Protein AF-A0A3M1XMD7-F1 (afdb_monomer)

Mean predicted aligned error: 10.9 Å

Nearest PDB structures (foldseek):
  2o0p-assembly1_A  TM=8.532E-01  e=1.538E-06  Caulobacter vibrioides

Secondary structure (DSSP, 8-state):
-EEEEEEHHHHHHS-TTSPB--HHHHHTSSEE-BSSHHHHHHHHHHHTTT--S-EEEEEE-TTT--SEEEEE---SSS--GGGS--SS-TT-PPPEEEEES-B-GGGEEEEEEEEE-TT--EEEEEEPP-TT-TT-PPPHHHHHHHHHHHHHHHHHHHHHHHHHHHHHHHHHHHHHHTT-

Structure (mmCIF, N/CA/C/O backbone):
data_AF-A0A3M1XMD7-F1
#
_entry.id   AF-A0A3M1XMD7-F1
#
loop_
_atom_site.group_PDB
_atom_site.id
_atom_site.type_symbol
_atom_site.label_atom_id
_atom_site.label_alt_id
_atom_site.label_comp_id
_atom_site.label_asym_id
_atom_site.label_entity_id
_atom_site.label_seq_id
_atom_site.pdbx_PDB_ins_code
_atom_site.Cartn_x
_atom_site.Cartn_y
_atom_site.Cartn_z
_atom_site.occupancy
_atom_site.B_iso_or_equiv
_atom_site.auth_seq_id
_atom_site.auth_comp_id
_atom_site.auth_asym_id
_atom_site.auth_atom_id
_atom_site.pdbx_PDB_model_num
ATOM 1 N N . MET A 1 1 ? 1.480 7.353 7.129 1.00 91.75 1 MET A N 1
ATOM 2 C CA . MET A 1 1 ? 1.216 5.999 6.590 1.00 91.75 1 MET A CA 1
ATOM 3 C C . MET A 1 1 ? 1.312 6.078 5.085 1.00 91.75 1 MET A C 1
ATOM 5 O O . MET A 1 1 ? 0.611 6.885 4.480 1.00 91.75 1 MET A O 1
ATOM 9 N N . ILE A 1 2 ? 2.168 5.244 4.508 1.00 97.69 2 ILE A N 1
ATOM 10 C CA . ILE A 1 2 ? 2.458 5.192 3.072 1.00 97.69 2 ILE A CA 1
ATOM 11 C C . ILE A 1 2 ? 2.123 3.808 2.530 1.00 97.69 2 ILE A C 1
ATOM 13 O O . ILE A 1 2 ? 2.050 2.838 3.284 1.00 97.69 2 ILE A O 1
ATOM 17 N N . LEU A 1 3 ? 1.879 3.717 1.228 1.00 98.31 3 LEU A N 1
ATOM 18 C CA . LEU A 1 3 ? 1.398 2.498 0.589 1.00 98.31 3 LEU A CA 1
ATOM 19 C C . LEU A 1 3 ? 2.367 2.041 -0.493 1.00 98.31 3 LEU A C 1
ATOM 21 O O . LEU A 1 3 ? 2.674 2.809 -1.399 1.00 98.31 3 LEU A O 1
ATOM 25 N N . HIS A 1 4 ? 2.799 0.785 -0.436 1.00 98.06 4 HIS A N 1
ATOM 26 C CA . HIS A 1 4 ? 3.604 0.167 -1.487 1.00 98.06 4 HIS A CA 1
ATOM 27 C C . HIS A 1 4 ? 2.789 -0.903 -2.220 1.00 98.06 4 HIS A C 1
ATOM 29 O O . HIS A 1 4 ? 2.275 -1.823 -1.585 1.00 98.06 4 HIS A O 1
ATOM 35 N N . LEU A 1 5 ? 2.679 -0.798 -3.546 1.00 98.00 5 LEU A N 1
ATOM 36 C CA . LEU A 1 5 ? 2.069 -1.825 -4.393 1.00 98.00 5 LEU A CA 1
ATOM 37 C C . LEU A 1 5 ? 3.144 -2.805 -4.867 1.00 98.00 5 LEU A C 1
ATOM 39 O O . LEU A 1 5 ? 4.116 -2.405 -5.506 1.00 98.00 5 LEU A O 1
ATOM 43 N N . ALA A 1 6 ? 2.933 -4.086 -4.592 1.00 97.31 6 ALA A N 1
ATOM 44 C CA . ALA A 1 6 ? 3.859 -5.162 -4.911 1.00 97.31 6 ALA A CA 1
ATOM 45 C C . ALA A 1 6 ? 3.153 -6.269 -5.701 1.00 97.31 6 ALA A C 1
ATOM 47 O O . ALA A 1 6 ? 1.986 -6.560 -5.422 1.00 97.31 6 ALA A O 1
ATOM 48 N N . PRO A 1 7 ? 3.832 -6.949 -6.641 1.00 96.69 7 PRO A N 1
ATOM 49 C CA . PRO A 1 7 ? 3.370 -8.246 -7.115 1.00 96.69 7 PRO A CA 1
ATOM 50 C C . PRO A 1 7 ? 3.218 -9.201 -5.927 1.00 96.69 7 PRO A C 1
ATOM 52 O O . PRO A 1 7 ? 4.122 -9.330 -5.101 1.00 96.69 7 PRO A O 1
ATOM 55 N N . ARG A 1 8 ? 2.077 -9.888 -5.836 1.00 95.38 8 ARG A N 1
ATOM 56 C CA . ARG A 1 8 ? 1.778 -10.795 -4.719 1.00 95.38 8 ARG A CA 1
ATOM 57 C C . ARG A 1 8 ? 2.825 -11.901 -4.585 1.00 95.38 8 ARG A C 1
ATOM 59 O O . ARG A 1 8 ? 3.239 -12.217 -3.477 1.00 95.38 8 ARG A O 1
ATOM 66 N N . ALA A 1 9 ? 3.288 -12.429 -5.716 1.00 94.31 9 ALA A N 1
ATOM 67 C CA . ALA A 1 9 ? 4.325 -13.453 -5.750 1.00 94.31 9 ALA A CA 1
ATOM 68 C C . ALA A 1 9 ? 5.641 -12.979 -5.106 1.00 94.31 9 ALA A C 1
ATOM 70 O O . ALA A 1 9 ? 6.260 -13.741 -4.373 1.00 94.31 9 ALA A O 1
ATOM 71 N N . ASP A 1 10 ? 6.039 -11.720 -5.319 1.00 94.69 10 ASP A N 1
ATOM 72 C CA . ASP A 1 10 ? 7.272 -11.163 -4.744 1.00 94.69 10 ASP A CA 1
ATOM 73 C C . ASP A 1 10 ? 7.137 -10.986 -3.221 1.00 94.69 10 ASP A C 1
ATOM 75 O O . ASP A 1 10 ? 8.069 -11.259 -2.457 1.00 94.69 10 ASP A O 1
ATOM 79 N N . TRP A 1 11 ? 5.948 -10.574 -2.764 1.00 94.88 11 TRP A N 1
ATOM 80 C CA . TRP A 1 11 ? 5.612 -10.509 -1.342 1.00 94.88 11 TRP A CA 1
ATOM 81 C C . TRP A 1 11 ? 5.676 -11.888 -0.669 1.00 94.88 11 TRP A C 1
ATOM 83 O O . TRP A 1 11 ? 6.333 -12.037 0.362 1.00 94.88 11 TRP A O 1
ATOM 93 N N . GLU A 1 12 ? 5.028 -12.894 -1.260 1.00 93.06 12 GLU A N 1
ATOM 94 C CA . GLU A 1 12 ? 4.944 -14.256 -0.714 1.00 93.06 12 GLU A CA 1
ATOM 95 C C . GLU A 1 12 ? 6.273 -15.017 -0.797 1.00 93.06 12 GLU A C 1
ATOM 97 O O . GLU A 1 12 ? 6.559 -15.853 0.058 1.00 93.06 12 GLU A O 1
ATOM 102 N N . ALA A 1 13 ? 7.118 -14.706 -1.784 1.00 93.06 13 ALA A N 1
ATOM 103 C CA . ALA A 1 13 ? 8.450 -15.289 -1.907 1.00 93.06 13 ALA A CA 1
ATOM 104 C C . ALA A 1 13 ? 9.414 -14.825 -0.803 1.00 93.06 13 ALA A C 1
ATOM 106 O O . ALA A 1 13 ? 10.422 -15.487 -0.551 1.00 93.06 13 ALA A O 1
ATOM 107 N N . THR A 1 14 ? 9.128 -13.699 -0.140 1.00 90.00 14 THR A N 1
ATOM 108 C CA . THR A 1 14 ? 9.938 -13.223 0.983 1.00 90.00 14 THR A CA 1
ATOM 109 C C . THR A 1 14 ? 9.501 -13.940 2.267 1.00 90.00 14 THR A C 1
ATOM 111 O O . THR A 1 14 ? 8.351 -13.763 2.684 1.00 90.00 14 THR A O 1
ATOM 114 N N . PRO A 1 15 ? 10.395 -14.667 2.968 1.00 91.62 15 PRO A N 1
ATOM 115 C CA . PRO A 1 15 ? 10.061 -15.296 4.244 1.00 91.62 15 PRO A CA 1
ATOM 116 C C . PRO A 1 15 ? 9.540 -14.274 5.269 1.00 91.62 15 PRO A C 1
ATOM 118 O O . PRO A 1 15 ? 10.074 -13.156 5.317 1.00 91.62 15 PRO A O 1
ATOM 121 N N . PRO A 1 16 ? 8.522 -14.612 6.081 1.00 87.75 16 PRO A N 1
ATOM 122 C CA . PRO A 1 16 ? 7.893 -13.675 7.017 1.00 87.75 16 PRO A CA 1
ATOM 123 C C . PRO A 1 16 ? 8.850 -13.076 8.062 1.00 87.75 16 P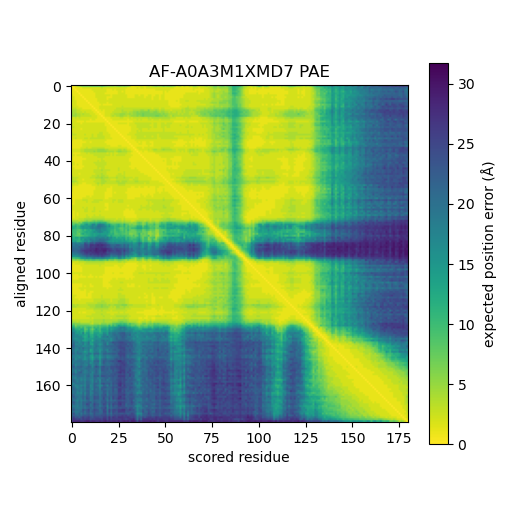RO A C 1
ATOM 125 O O . PRO A 1 16 ? 8.576 -12.015 8.607 1.00 87.75 16 PRO A O 1
ATOM 128 N N . GLU A 1 17 ? 9.998 -13.702 8.291 1.00 90.75 17 GLU A N 1
ATOM 129 C CA . GLU A 1 17 ? 11.049 -13.314 9.236 1.00 90.75 17 GLU A CA 1
ATOM 130 C C . GLU A 1 17 ? 12.058 -12.339 8.616 1.00 90.75 17 GLU A C 1
ATOM 132 O O . GLU A 1 17 ? 12.897 -11.772 9.315 1.00 90.75 17 GLU A O 1
ATOM 137 N N . GLN A 1 18 ? 12.006 -12.153 7.295 1.00 95.81 18 GLN A N 1
ATOM 138 C CA . GLN A 1 18 ? 12.906 -11.271 6.566 1.00 95.81 18 GLN A CA 1
ATOM 139 C C . GLN A 1 18 ? 12.205 -9.964 6.181 1.00 95.81 18 GLN A C 1
ATOM 141 O O . GLN A 1 18 ? 11.030 -9.983 5.793 1.00 95.81 18 GLN A O 1
ATOM 146 N N . PRO A 1 19 ? 12.916 -8.822 6.231 1.00 97.12 19 PRO A N 1
ATOM 147 C CA . PRO A 1 19 ? 12.429 -7.572 5.664 1.00 97.12 19 PRO A CA 1
ATOM 148 C C . PRO A 1 19 ? 12.074 -7.730 4.182 1.00 97.12 19 PRO A C 1
ATOM 150 O O . PRO A 1 19 ? 12.817 -8.354 3.423 1.00 97.12 19 PRO A O 1
ATOM 153 N N . TYR A 1 20 ? 10.966 -7.127 3.763 1.00 98.00 20 TYR A N 1
ATOM 154 C CA . TYR A 1 20 ? 10.545 -7.139 2.367 1.00 98.00 20 TYR A CA 1
ATOM 155 C C . TYR A 1 20 ? 11.457 -6.256 1.506 1.00 98.00 20 TYR A C 1
ATOM 157 O O . TYR A 1 20 ? 11.846 -5.153 1.903 1.00 98.00 20 TYR A O 1
ATOM 165 N N . ARG A 1 21 ? 11.796 -6.746 0.309 1.00 97.00 21 ARG A N 1
ATOM 166 C CA . ARG A 1 21 ? 12.630 -6.050 -0.678 1.00 97.00 21 ARG A CA 1
ATOM 167 C C . ARG A 1 21 ? 11.924 -6.050 -2.029 1.00 97.00 21 ARG A C 1
ATOM 169 O O . ARG A 1 21 ? 11.739 -7.108 -2.618 1.00 97.00 21 ARG A O 1
ATOM 176 N N . ALA A 1 22 ? 11.582 -4.866 -2.530 1.00 96.25 22 ALA A N 1
ATOM 177 C CA . ALA A 1 22 ? 11.084 -4.717 -3.895 1.00 96.25 22 ALA A CA 1
ATOM 178 C C . ALA A 1 22 ? 12.242 -4.725 -4.906 1.00 96.25 22 ALA A C 1
ATOM 180 O O . ALA A 1 22 ? 13.361 -4.324 -4.580 1.00 96.25 22 ALA A O 1
ATOM 181 N N . ALA A 1 23 ? 11.959 -5.109 -6.154 1.00 94.06 23 ALA A N 1
ATOM 182 C CA . ALA A 1 23 ? 12.945 -5.094 -7.238 1.00 94.06 23 ALA A CA 1
ATOM 183 C C . ALA A 1 23 ? 13.553 -3.697 -7.480 1.00 94.06 23 ALA A C 1
ATOM 185 O O . ALA A 1 23 ? 14.759 -3.596 -7.709 1.00 94.06 23 ALA A O 1
ATOM 186 N N . SER A 1 24 ? 12.751 -2.633 -7.335 1.00 94.62 24 SER A N 1
ATOM 187 C CA . SER A 1 24 ? 13.195 -1.239 -7.501 1.00 94.62 24 SER A CA 1
ATOM 188 C C . SER A 1 24 ? 14.330 -0.861 -6.545 1.00 94.62 24 SER A C 1
ATOM 190 O O . SER A 1 24 ? 15.196 -0.063 -6.887 1.00 94.62 24 SER A O 1
ATOM 192 N N . LEU A 1 25 ? 14.420 -1.494 -5.368 1.00 96.19 25 LEU A N 1
ATOM 193 C CA . LEU A 1 25 ? 15.521 -1.238 -4.440 1.00 96.19 25 LEU A CA 1
ATOM 194 C C . LEU A 1 25 ? 16.880 -1.633 -5.040 1.00 96.19 25 LEU A C 1
ATOM 196 O O . LEU A 1 25 ? 17.884 -0.990 -4.751 1.00 96.19 25 LEU A O 1
ATOM 200 N N . ALA A 1 26 ? 16.918 -2.678 -5.869 1.00 94.94 26 ALA A N 1
ATOM 201 C CA . ALA A 1 26 ? 18.136 -3.126 -6.537 1.00 94.94 26 ALA A CA 1
ATOM 202 C C . ALA A 1 26 ? 18.426 -2.346 -7.829 1.00 94.94 26 ALA A C 1
ATOM 204 O O . ALA A 1 26 ? 19.592 -2.150 -8.161 1.00 94.94 26 ALA A O 1
ATOM 205 N N . THR A 1 27 ? 17.391 -1.922 -8.562 1.00 94.44 27 THR A N 1
ATOM 206 C CA . THR A 1 27 ? 17.543 -1.252 -9.867 1.00 94.44 27 THR A CA 1
ATOM 207 C C . THR A 1 27 ? 17.637 0.269 -9.772 1.00 94.44 27 THR A C 1
ATOM 209 O O . THR A 1 27 ? 18.307 0.883 -10.596 1.00 94.44 27 THR A O 1
ATOM 212 N N . GLU A 1 28 ? 16.995 0.874 -8.776 1.00 94.62 28 GLU A N 1
ATOM 213 C CA . GLU A 1 28 ? 16.826 2.330 -8.633 1.00 94.62 28 GLU A CA 1
ATOM 214 C C . GLU A 1 28 ? 17.354 2.853 -7.288 1.00 94.62 28 GLU A C 1
ATOM 216 O O . GLU A 1 28 ? 17.629 4.042 -7.143 1.00 94.62 28 GLU A O 1
ATOM 221 N N . GLY A 1 29 ? 17.549 1.967 -6.305 1.00 96.44 29 GLY A N 1
ATOM 222 C CA . GLY A 1 29 ? 18.090 2.308 -4.986 1.00 96.44 29 GLY A CA 1
ATOM 223 C C . GLY A 1 29 ? 17.038 2.670 -3.935 1.00 96.44 29 GLY A C 1
ATOM 224 O O . GLY A 1 29 ? 17.403 2.957 -2.795 1.00 96.44 29 GLY A O 1
ATOM 225 N N . PHE A 1 30 ? 15.748 2.622 -4.279 1.00 97.12 30 PHE A N 1
ATOM 226 C CA . PHE A 1 30 ? 14.640 2.885 -3.359 1.00 97.12 30 PHE A CA 1
ATOM 227 C C . PHE A 1 30 ? 13.364 2.123 -3.746 1.00 97.12 30 PHE A C 1
ATOM 229 O O . PHE A 1 30 ? 13.223 1.586 -4.846 1.00 97.12 30 PHE A O 1
ATOM 236 N N . ILE A 1 31 ? 12.421 2.038 -2.810 1.00 97.38 31 ILE A N 1
ATOM 237 C CA . ILE A 1 31 ? 11.093 1.455 -3.013 1.00 97.38 31 ILE A CA 1
ATOM 238 C C . ILE A 1 31 ? 10.077 2.585 -3.169 1.00 97.38 31 ILE A C 1
ATOM 240 O O . ILE A 1 31 ? 9.974 3.443 -2.292 1.00 97.38 31 ILE A O 1
ATOM 244 N N . HIS A 1 32 ? 9.312 2.572 -4.263 1.00 96.00 32 HIS A N 1
ATOM 245 C CA . HIS A 1 32 ? 8.234 3.539 -4.467 1.00 96.00 32 HIS A CA 1
ATOM 246 C C . HIS A 1 32 ? 7.053 3.253 -3.548 1.00 96.00 32 HIS A C 1
ATOM 248 O O . HIS A 1 32 ? 6.572 2.118 -3.463 1.00 96.00 32 HIS A O 1
ATOM 254 N N . ALA A 1 33 ? 6.533 4.304 -2.936 1.00 96.56 33 ALA A N 1
ATOM 255 C CA . ALA A 1 33 ? 5.271 4.279 -2.233 1.00 96.56 33 ALA A CA 1
ATOM 256 C C . ALA A 1 33 ? 4.411 5.487 -2.639 1.00 96.56 33 ALA A C 1
ATOM 258 O O . ALA A 1 33 ? 4.858 6.405 -3.327 1.00 96.56 33 ALA A O 1
ATOM 259 N N . THR A 1 34 ? 3.148 5.483 -2.227 1.00 94.62 34 THR A N 1
ATOM 260 C CA . THR A 1 34 ? 2.211 6.591 -2.430 1.00 94.62 34 THR A CA 1
ATOM 261 C C . THR A 1 34 ? 1.543 6.978 -1.120 1.00 94.62 34 THR A C 1
ATOM 263 O O . THR A 1 34 ? 1.504 6.207 -0.157 1.00 94.62 34 THR A O 1
ATOM 266 N N . GLN A 1 35 ? 0.949 8.169 -1.103 1.00 92.12 35 GLN A N 1
ATOM 267 C CA . GLN A 1 35 ? 0.059 8.586 -0.029 1.00 92.12 35 GLN A CA 1
ATOM 268 C C . GLN A 1 35 ? -1.400 8.330 -0.418 1.00 92.12 35 GLN A C 1
ATOM 270 O O . GLN A 1 35 ? -1.945 8.983 -1.306 1.00 92.12 35 GLN A O 1
ATOM 275 N N . GLY A 1 36 ? -2.040 7.397 0.286 1.00 91.06 36 GLY A N 1
ATOM 276 C CA . GLY A 1 36 ? -3.476 7.141 0.178 1.00 91.06 36 GLY A CA 1
ATOM 277 C C . GLY A 1 36 ? -3.916 6.348 -1.057 1.00 91.06 36 GLY A C 1
ATOM 278 O O . GLY A 1 36 ? -3.239 6.277 -2.086 1.00 91.06 36 GLY A O 1
ATOM 279 N N . ASP A 1 37 ? -5.097 5.746 -0.934 1.00 94.19 37 ASP A N 1
ATOM 280 C CA . ASP A 1 37 ? -5.629 4.783 -1.902 1.00 94.19 37 ASP A CA 1
ATOM 281 C C . ASP A 1 37 ? -5.999 5.422 -3.241 1.00 94.19 37 ASP A C 1
ATOM 283 O O . ASP A 1 37 ? -5.741 4.846 -4.293 1.00 94.19 37 ASP A O 1
ATOM 287 N N . ALA A 1 38 ? -6.568 6.631 -3.221 1.00 92.06 38 ALA A N 1
ATOM 288 C CA . ALA A 1 38 ? -7.006 7.308 -4.439 1.00 92.06 38 ALA A CA 1
ATOM 289 C C . ALA A 1 38 ? -5.831 7.612 -5.382 1.00 92.06 38 ALA A C 1
ATOM 291 O O . ALA A 1 38 ? -5.943 7.426 -6.593 1.00 92.06 38 ALA A O 1
ATOM 292 N N . LEU A 1 39 ? -4.697 8.055 -4.828 1.00 92.19 39 LEU A N 1
ATOM 293 C CA . LEU A 1 39 ? -3.482 8.263 -5.609 1.00 92.19 39 LEU A CA 1
ATOM 294 C C . LEU A 1 39 ? -2.899 6.925 -6.067 1.00 92.19 39 LEU A C 1
ATOM 296 O O . LEU A 1 39 ? -2.527 6.797 -7.232 1.00 92.19 39 LEU A O 1
ATOM 300 N N . LEU A 1 40 ? -2.882 5.917 -5.188 1.00 95.00 40 LEU A N 1
ATOM 301 C CA . LEU A 1 40 ? -2.371 4.598 -5.538 1.00 95.00 40 LEU A CA 1
ATOM 302 C C . LEU A 1 40 ? -3.144 3.956 -6.693 1.00 95.00 40 LEU A C 1
ATOM 304 O O . LEU A 1 40 ? -2.518 3.416 -7.595 1.00 95.00 40 LEU A O 1
ATOM 308 N N . LEU A 1 41 ? -4.478 4.039 -6.709 1.00 95.62 41 LEU A N 1
ATOM 309 C CA . LEU A 1 41 ? -5.306 3.509 -7.799 1.00 95.62 41 LEU A CA 1
ATOM 310 C C . LEU A 1 41 ? -4.958 4.143 -9.147 1.00 95.62 41 LEU A C 1
ATOM 312 O O . LEU A 1 41 ? -4.896 3.447 -10.160 1.00 95.62 41 LEU A O 1
ATOM 316 N N . ARG A 1 42 ? -4.702 5.455 -9.170 1.00 92.88 42 ARG A N 1
ATOM 317 C CA . ARG A 1 42 ? -4.308 6.160 -10.396 1.00 92.88 42 ARG A CA 1
ATOM 318 C C . ARG A 1 42 ? -2.927 5.711 -10.872 1.00 92.88 42 ARG A C 1
ATOM 320 O O . ARG A 1 42 ? -2.791 5.276 -12.012 1.00 92.88 42 ARG A O 1
ATOM 327 N N . VAL A 1 43 ? -1.938 5.683 -9.976 1.00 92.69 43 VAL A N 1
ATOM 328 C CA . VAL A 1 43 ? -0.584 5.180 -10.278 1.00 92.69 43 VAL A CA 1
ATOM 329 C C . VAL A 1 43 ? -0.619 3.720 -10.749 1.00 92.69 43 VAL A C 1
ATOM 331 O O . VAL A 1 43 ? 0.030 3.367 -11.734 1.00 92.69 43 VAL A O 1
ATOM 334 N N . ALA A 1 44 ? -1.412 2.876 -10.085 1.00 95.25 44 ALA A N 1
ATOM 335 C CA . ALA A 1 44 ? -1.576 1.464 -10.410 1.00 95.25 44 ALA A CA 1
ATOM 336 C C . ALA A 1 44 ? -2.099 1.269 -11.841 1.00 95.25 44 ALA A C 1
ATOM 338 O O . ALA A 1 44 ? -1.550 0.477 -12.609 1.00 95.25 44 ALA A O 1
ATOM 339 N N . ASN A 1 45 ? -3.120 2.037 -12.222 1.00 95.75 45 ASN A N 1
ATOM 340 C CA . ASN A 1 45 ? -3.703 1.984 -13.559 1.00 95.75 45 ASN A CA 1
ATOM 341 C C . ASN A 1 45 ? -2.784 2.546 -14.651 1.00 95.75 45 ASN A C 1
ATOM 343 O O . ASN A 1 45 ? -2.810 2.046 -15.774 1.00 95.75 45 ASN A O 1
ATOM 347 N N . THR A 1 46 ? -1.939 3.525 -14.332 1.00 92.62 46 THR A N 1
ATOM 348 C CA . THR A 1 46 ? -0.972 4.071 -15.293 1.00 92.62 46 THR A CA 1
ATOM 349 C C . THR A 1 46 ? 0.194 3.114 -15.541 1.00 92.62 46 THR A C 1
ATOM 351 O O . THR A 1 46 ? 0.554 2.865 -16.689 1.00 92.62 46 THR A O 1
ATOM 354 N N . LEU A 1 47 ? 0.785 2.558 -14.480 1.00 91.81 47 LEU A N 1
ATOM 355 C CA . LEU A 1 47 ? 2.059 1.833 -14.575 1.00 91.81 47 LEU A CA 1
ATOM 356 C C . LEU A 1 47 ? 1.905 0.308 -14.627 1.00 91.81 47 LEU A C 1
ATOM 358 O O . LEU A 1 47 ? 2.743 -0.382 -15.203 1.00 91.81 47 LEU A O 1
ATOM 362 N N . TYR A 1 48 ? 0.842 -0.239 -14.031 1.00 93.88 48 TYR A N 1
ATOM 363 C CA . TYR A 1 48 ? 0.729 -1.677 -13.766 1.00 93.88 48 TYR A CA 1
ATOM 364 C C . TYR A 1 48 ? -0.517 -2.332 -14.375 1.00 93.88 48 TYR A C 1
ATOM 366 O O . TYR A 1 48 ? -0.664 -3.552 -14.253 1.00 93.88 48 TYR A O 1
ATOM 374 N N . LYS A 1 49 ? -1.403 -1.582 -15.055 1.00 95.62 49 LYS A N 1
ATOM 375 C CA . LYS A 1 49 ? -2.654 -2.120 -15.632 1.00 95.62 49 LYS A CA 1
ATOM 376 C C . LYS A 1 49 ? -2.415 -3.362 -16.489 1.00 95.62 49 LYS A C 1
ATOM 378 O O . LYS A 1 49 ? -3.067 -4.378 -16.291 1.00 95.62 49 LYS A O 1
ATOM 38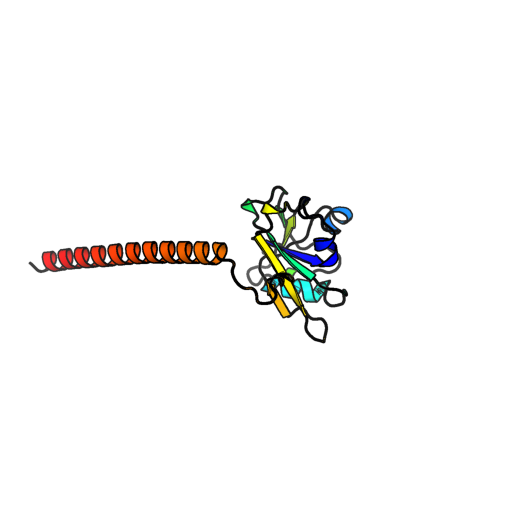3 N N . ASN A 1 50 ? -1.419 -3.326 -17.369 1.00 95.12 50 ASN A N 1
ATOM 384 C CA . ASN A 1 50 ? -1.132 -4.442 -18.276 1.00 95.12 50 ASN A CA 1
ATOM 385 C C . ASN A 1 50 ? -0.160 -5.480 -17.691 1.00 95.12 50 ASN A C 1
ATOM 387 O O . ASN A 1 50 ? 0.184 -6.447 -18.370 1.00 95.12 50 ASN A O 1
ATOM 391 N N . ARG A 1 51 ? 0.316 -5.292 -16.452 1.00 95.19 51 ARG A N 1
ATOM 392 C CA . ARG A 1 51 ? 1.206 -6.258 -15.806 1.00 95.19 51 ARG A CA 1
ATOM 393 C C . ARG A 1 51 ? 0.374 -7.431 -15.269 1.00 95.19 51 ARG A C 1
ATOM 395 O O . ARG A 1 51 ? -0.545 -7.182 -14.488 1.00 95.19 51 ARG A O 1
ATOM 402 N N . PRO A 1 52 ? 0.677 -8.681 -15.665 1.00 94.12 52 PRO A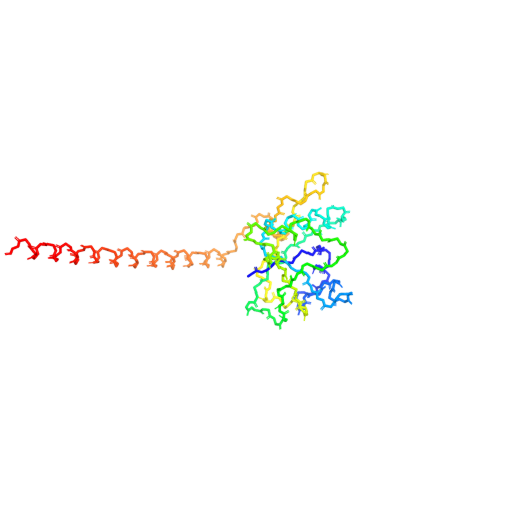 N 1
ATOM 403 C CA . PRO A 1 52 ? -0.090 -9.846 -15.241 1.00 94.12 52 PRO A CA 1
ATOM 404 C C . PRO A 1 52 ? 0.163 -10.197 -13.771 1.00 94.12 52 PRO A C 1
ATOM 406 O O . PRO A 1 52 ? 1.168 -9.792 -13.182 1.00 94.12 52 PRO A O 1
ATOM 409 N N . GLY A 1 53 ? -0.727 -11.026 -13.223 1.00 94.12 53 GLY A N 1
ATOM 410 C CA . GLY A 1 53 ? -0.644 -11.537 -11.858 1.00 94.12 53 GLY A CA 1
ATOM 411 C C . GLY A 1 53 ? -1.384 -10.679 -10.834 1.00 94.12 53 GLY A C 1
ATOM 412 O O . GLY A 1 53 ? -1.885 -9.593 -11.129 1.00 94.12 53 GLY A O 1
ATOM 413 N N . GLU A 1 54 ? -1.468 -11.206 -9.617 1.00 95.75 54 GLU A N 1
ATOM 414 C CA . GLU A 1 54 ? -2.078 -10.513 -8.486 1.00 95.75 54 GLU A CA 1
ATOM 415 C C . GLU A 1 54 ? -1.109 -9.510 -7.863 1.00 95.75 54 GLU A C 1
ATOM 417 O O . GLU A 1 54 ? 0.114 -9.681 -7.892 1.00 95.75 54 GLU A O 1
ATOM 422 N N . PHE A 1 55 ? -1.675 -8.474 -7.255 1.00 97.88 55 PHE A N 1
ATOM 423 C CA . PHE A 1 55 ? -0.929 -7.441 -6.556 1.00 97.88 55 PHE A CA 1
ATOM 424 C C . PHE A 1 55 ? -1.459 -7.288 -5.140 1.00 97.88 55 PHE A C 1
ATOM 426 O O . PHE A 1 55 ? -2.650 -7.469 -4.886 1.00 97.88 55 PHE A O 1
ATOM 433 N N . VAL A 1 56 ? -0.568 -6.910 -4.235 1.00 97.81 56 VAL A N 1
ATOM 434 C CA . VAL A 1 56 ? -0.899 -6.556 -2.860 1.00 97.81 56 VAL A CA 1
ATOM 435 C C . VAL A 1 56 ? -0.444 -5.140 -2.553 1.00 97.81 56 VAL A C 1
ATOM 437 O O . VAL A 1 56 ? 0.534 -4.650 -3.116 1.00 97.81 56 VAL A O 1
ATOM 440 N N . VAL A 1 57 ? -1.150 -4.487 -1.639 1.00 98.25 57 VAL A N 1
ATOM 441 C CA . VAL A 1 57 ? -0.763 -3.206 -1.061 1.00 98.25 57 VAL A CA 1
ATOM 442 C C . VAL A 1 57 ? -0.263 -3.443 0.350 1.00 98.25 57 VAL A C 1
ATOM 444 O O . VAL A 1 57 ? -1.012 -3.911 1.209 1.00 98.25 57 VAL A O 1
ATOM 447 N N . LEU A 1 58 ? 0.994 -3.087 0.588 1.00 97.69 58 LEU A N 1
ATOM 448 C CA . LEU A 1 58 ? 1.592 -3.043 1.913 1.00 97.69 58 LEU A CA 1
ATOM 449 C C . LEU A 1 58 ? 1.307 -1.660 2.503 1.00 97.69 58 LEU A C 1
ATOM 451 O O . LEU A 1 58 ? 1.792 -0.652 1.984 1.00 97.69 58 LEU A O 1
ATOM 455 N N . ALA A 1 59 ? 0.498 -1.604 3.560 1.00 97.75 59 ALA A N 1
ATOM 456 C CA . ALA A 1 59 ? 0.299 -0.384 4.331 1.00 97.75 59 ALA A CA 1
ATOM 457 C C . ALA A 1 59 ? 1.430 -0.259 5.352 1.00 97.75 59 ALA A C 1
ATOM 459 O O . ALA A 1 59 ? 1.563 -1.104 6.239 1.00 97.75 59 ALA A O 1
ATOM 460 N N . VAL A 1 60 ? 2.251 0.778 5.200 1.00 97.94 60 VAL A N 1
ATOM 461 C CA . VAL A 1 60 ? 3.475 0.971 5.975 1.00 97.94 60 VAL A CA 1
ATOM 462 C C . VAL A 1 60 ? 3.316 2.143 6.937 1.00 97.94 60 VAL A C 1
ATOM 464 O O . VAL A 1 60 ? 3.028 3.279 6.540 1.00 97.94 60 VAL A O 1
ATOM 467 N N . ASP A 1 61 ? 3.521 1.859 8.216 1.00 97.69 61 ASP A N 1
ATOM 468 C CA . ASP A 1 61 ? 3.648 2.856 9.269 1.00 97.69 61 ASP A CA 1
ATOM 469 C C . ASP A 1 61 ? 5.077 3.410 9.280 1.00 97.69 61 ASP A C 1
ATOM 471 O O . ASP A 1 61 ? 6.026 2.748 9.701 1.00 97.69 61 ASP A O 1
ATOM 475 N N . GLU A 1 62 ? 5.220 4.647 8.807 1.00 96.44 62 GLU A N 1
ATOM 476 C CA . GLU A 1 62 ? 6.500 5.357 8.722 1.00 96.44 62 GLU A CA 1
ATOM 477 C C . GLU A 1 62 ? 7.193 5.488 10.082 1.00 96.44 62 GLU A C 1
ATOM 479 O O . GLU A 1 62 ? 8.416 5.508 10.131 1.00 96.44 62 GLU A O 1
ATOM 484 N N . SER A 1 63 ? 6.443 5.531 11.189 1.00 97.12 63 SER A N 1
ATOM 485 C CA . SER A 1 63 ? 7.030 5.673 12.529 1.00 97.12 63 SER A CA 1
ATOM 486 C C . SER A 1 63 ? 7.751 4.412 13.016 1.00 97.12 63 SER A C 1
ATOM 488 O O . SER A 1 63 ? 8.589 4.486 13.914 1.00 97.12 63 SER A O 1
ATOM 490 N N . LYS A 1 64 ? 7.439 3.258 12.416 1.00 97.75 64 LYS A N 1
ATOM 491 C CA . LYS A 1 64 ? 8.043 1.950 12.714 1.00 97.75 64 LYS A CA 1
ATOM 492 C C . LYS A 1 64 ? 9.088 1.540 11.684 1.00 97.75 64 LYS A C 1
ATOM 494 O O . LYS A 1 64 ? 9.788 0.546 11.870 1.00 97.75 64 LYS A O 1
ATOM 499 N N . LEU A 1 65 ? 9.160 2.258 10.570 1.00 98.19 65 LEU A N 1
ATOM 500 C CA . LEU A 1 65 ? 10.053 1.937 9.474 1.00 98.19 65 LEU A CA 1
ATOM 501 C C . LEU A 1 65 ? 11.498 2.264 9.866 1.00 98.19 65 LEU A C 1
ATOM 503 O O . LEU A 1 65 ? 11.801 3.362 10.322 1.00 98.19 65 LEU A O 1
ATOM 507 N N . THR A 1 66 ? 12.401 1.302 9.682 1.00 98.06 66 THR A N 1
ATOM 508 C CA . THR A 1 66 ? 13.833 1.494 9.977 1.00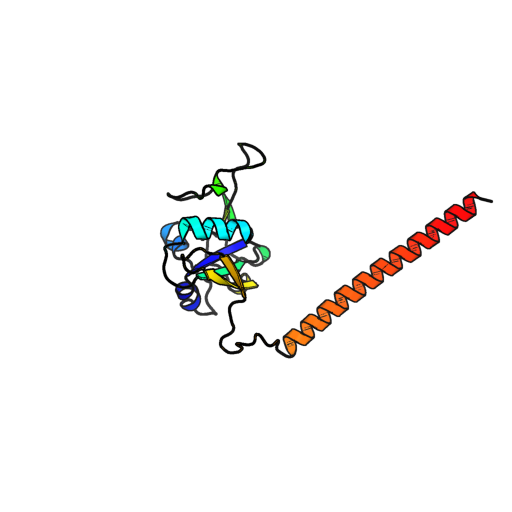 98.06 66 THR A CA 1
ATOM 509 C C . THR A 1 66 ? 14.597 2.137 8.822 1.00 98.06 66 THR A C 1
ATOM 511 O O . THR A 1 66 ? 15.657 2.725 9.034 1.00 98.06 66 THR A O 1
ATOM 514 N N . SER A 1 67 ? 14.065 2.030 7.605 1.00 98.31 67 SER A N 1
ATOM 515 C CA . SER A 1 67 ? 14.621 2.647 6.400 1.00 98.31 67 SER A CA 1
ATOM 516 C C . SER A 1 67 ? 14.226 4.120 6.290 1.00 98.31 67 SER A C 1
ATOM 518 O O . SER A 1 67 ? 13.117 4.507 6.651 1.00 98.31 67 SER A O 1
ATOM 520 N N . GLU A 1 68 ? 15.122 4.942 5.742 1.00 98.12 68 GLU A N 1
ATOM 521 C CA . GLU A 1 68 ? 14.856 6.362 5.497 1.00 98.12 68 GLU A CA 1
ATOM 522 C C . GLU A 1 68 ? 13.743 6.540 4.451 1.00 98.12 68 GLU A C 1
ATOM 524 O O . GLU A 1 68 ? 13.747 5.871 3.414 1.00 98.12 68 GLU A O 1
ATOM 529 N N . VAL A 1 69 ? 12.818 7.470 4.703 1.00 97.94 69 VAL A N 1
ATOM 530 C CA . VAL A 1 69 ? 11.790 7.891 3.741 1.00 97.94 69 VAL A CA 1
ATOM 531 C C . VAL A 1 69 ? 12.083 9.310 3.289 1.00 97.94 69 VAL A C 1
ATOM 533 O O . VAL A 1 69 ? 12.205 10.212 4.119 1.00 97.94 69 VAL A O 1
ATOM 536 N N . ARG A 1 70 ? 12.139 9.529 1.974 1.00 96.25 70 ARG A N 1
ATOM 537 C CA . ARG A 1 70 ? 12.214 10.873 1.391 1.00 96.25 70 ARG A CA 1
ATOM 538 C C . ARG A 1 70 ? 10.986 11.145 0.549 1.00 96.25 70 ARG A C 1
ATOM 540 O O . ARG A 1 70 ? 10.537 10.285 -0.197 1.00 96.25 70 ARG A O 1
ATOM 547 N N . TRP A 1 71 ? 10.458 12.353 0.679 1.00 93.62 71 TRP A N 1
ATOM 548 C CA . TRP A 1 71 ? 9.324 12.828 -0.101 1.00 93.62 71 TRP A CA 1
ATOM 549 C C . TRP A 1 71 ? 9.847 13.681 -1.245 1.00 93.62 71 TRP A C 1
ATOM 551 O O . TRP A 1 71 ? 10.265 14.825 -1.041 1.00 93.62 71 TRP A O 1
ATOM 561 N N . GLU A 1 72 ? 9.846 13.106 -2.439 1.00 90.69 72 GLU A N 1
ATOM 562 C CA . GLU A 1 72 ? 10.531 13.648 -3.609 1.00 90.69 72 GLU A CA 1
ATOM 563 C C . GLU A 1 72 ? 9.579 13.760 -4.797 1.00 90.69 72 GLU A C 1
ATOM 565 O O . GLU A 1 72 ? 8.483 13.201 -4.796 1.00 90.69 72 GLU A O 1
ATOM 570 N N . ALA A 1 73 ? 9.985 14.519 -5.813 1.00 86.25 73 ALA A N 1
ATOM 571 C CA . ALA A 1 73 ? 9.266 14.555 -7.080 1.00 86.25 73 ALA A CA 1
ATOM 572 C C . ALA A 1 73 ? 9.194 13.142 -7.699 1.00 86.25 73 ALA A C 1
ATOM 574 O O . ALA A 1 73 ? 10.086 12.324 -7.446 1.00 86.25 73 ALA A O 1
ATOM 575 N N . PRO A 1 74 ? 8.165 12.845 -8.513 1.00 81.06 74 PRO A N 1
ATOM 576 C CA . PRO A 1 74 ? 8.090 11.582 -9.240 1.00 81.06 74 PRO A CA 1
ATOM 577 C C . PRO A 1 74 ? 9.365 11.342 -10.059 1.00 81.06 74 PRO A C 1
ATOM 579 O O . PRO A 1 74 ? 9.890 12.250 -10.707 1.00 81.06 74 PRO A O 1
ATOM 582 N N . THR A 1 75 ? 9.841 10.103 -10.048 1.00 70.56 75 THR A N 1
ATOM 583 C CA . THR A 1 75 ? 10.997 9.637 -10.819 1.00 70.56 75 THR A CA 1
ATOM 584 C C . THR A 1 75 ? 10.556 8.566 -11.822 1.00 70.56 75 THR A C 1
ATOM 586 O O . THR A 1 75 ? 9.570 7.866 -11.595 1.00 70.56 75 THR A O 1
ATOM 589 N N . GLY A 1 76 ? 11.268 8.454 -12.950 1.00 68.88 76 GLY A N 1
ATOM 590 C CA . GLY A 1 76 ? 11.043 7.425 -13.974 1.00 68.88 76 GLY A CA 1
ATOM 591 C C . GLY A 1 76 ? 10.626 7.959 -15.350 1.00 68.88 76 GLY A C 1
ATOM 592 O O . GLY A 1 76 ? 10.306 9.135 -15.515 1.00 68.88 76 GLY A O 1
ATOM 593 N N . ASP A 1 77 ? 10.636 7.065 -16.344 1.00 66.75 77 ASP A N 1
ATOM 594 C CA . ASP A 1 77 ? 10.347 7.389 -17.753 1.00 66.75 77 ASP A CA 1
ATOM 595 C C . ASP A 1 77 ? 8.861 7.683 -18.007 1.00 66.75 77 ASP A C 1
ATOM 597 O O . ASP A 1 77 ? 8.501 8.406 -18.937 1.00 66.75 77 ASP A O 1
ATOM 601 N N . VAL A 1 78 ? 7.987 7.112 -17.175 1.00 69.75 78 VAL A N 1
ATOM 602 C CA . VAL A 1 78 ? 6.539 7.312 -17.229 1.00 69.75 78 VAL A CA 1
ATOM 603 C C . VAL A 1 78 ? 6.106 7.970 -15.931 1.00 69.75 78 VAL A C 1
ATOM 605 O O . VAL A 1 78 ? 5.964 7.315 -14.901 1.00 69.75 78 VAL A O 1
ATOM 608 N N . ILE A 1 79 ? 5.882 9.279 -15.992 1.00 71.00 79 ILE A N 1
ATOM 609 C CA . ILE A 1 79 ? 5.337 10.052 -14.879 1.00 71.00 79 ILE A CA 1
ATOM 610 C C . ILE A 1 79 ? 3.807 10.009 -14.988 1.00 71.00 79 ILE A C 1
ATOM 612 O O . ILE A 1 79 ? 3.269 10.433 -16.016 1.00 71.00 79 ILE A O 1
ATOM 616 N N . PRO A 1 80 ? 3.082 9.501 -13.972 1.00 68.88 80 PRO A N 1
ATOM 617 C CA . PRO A 1 80 ? 1.626 9.540 -13.971 1.00 68.88 80 PRO A CA 1
ATOM 618 C C . PRO A 1 80 ? 1.129 10.980 -14.138 1.00 68.88 80 PRO A C 1
ATOM 620 O O . PRO A 1 80 ? 1.692 11.870 -13.495 1.00 68.88 80 PRO A O 1
ATOM 623 N N . PRO A 1 81 ? 0.093 11.245 -14.957 1.00 68.44 81 PRO A N 1
ATOM 624 C CA . PRO A 1 81 ? -0.434 12.596 -15.154 1.00 68.44 81 PRO A CA 1
ATOM 625 C C . PRO A 1 81 ? -0.708 13.319 -13.830 1.00 68.44 81 PRO A C 1
ATOM 627 O O . PRO A 1 81 ? -0.412 14.498 -13.680 1.00 68.44 81 PRO A O 1
ATOM 630 N N . GLU A 1 82 ? -1.171 12.584 -12.825 1.00 67.06 82 GLU A N 1
ATOM 631 C CA . GLU A 1 82 ? -1.475 13.051 -11.472 1.00 67.06 82 GLU A CA 1
ATOM 632 C C . GLU A 1 82 ? -0.264 13.617 -10.730 1.00 67.06 82 GLU A C 1
ATOM 634 O O . GLU A 1 82 ? -0.414 14.460 -9.855 1.00 67.06 82 GLU A O 1
ATOM 639 N N . ALA A 1 83 ? 0.936 13.156 -11.071 1.00 61.66 83 ALA A N 1
ATOM 640 C CA . ALA A 1 83 ? 2.179 13.628 -10.486 1.00 61.66 83 ALA A CA 1
ATOM 641 C C . ALA A 1 83 ? 2.628 14.984 -11.069 1.00 61.66 83 ALA A C 1
ATOM 643 O O . ALA A 1 83 ? 3.573 15.590 -10.569 1.00 61.66 83 ALA A O 1
ATOM 644 N N . THR A 1 84 ? 1.937 15.465 -12.110 1.00 57.84 84 THR A N 1
ATOM 645 C CA . THR A 1 84 ? 2.207 16.740 -12.796 1.00 57.84 84 THR A CA 1
ATOM 646 C C . THR A 1 84 ? 1.159 17.821 -12.522 1.00 57.84 84 THR A C 1
ATOM 648 O O . THR A 1 84 ? 1.371 18.972 -12.898 1.00 57.84 84 THR A O 1
ATOM 651 N N . VAL A 1 85 ? 0.049 17.483 -11.852 1.00 52.38 85 VAL A N 1
ATOM 652 C CA . VAL A 1 85 ? -1.028 18.432 -11.535 1.00 52.38 85 VAL A CA 1
ATOM 653 C C . VAL A 1 85 ? -0.977 18.773 -10.049 1.00 52.38 85 VAL A C 1
ATOM 655 O O . VAL A 1 85 ? -1.295 17.946 -9.198 1.00 52.38 85 VAL A O 1
ATOM 658 N N . SER A 1 86 ? -0.571 20.002 -9.742 1.00 49.91 86 SER A N 1
ATOM 659 C CA . SER A 1 86 ? -0.850 20.625 -8.451 1.00 49.91 86 SER A CA 1
ATOM 660 C C . SER A 1 86 ? -2.092 21.492 -8.607 1.00 49.91 86 SER A C 1
ATOM 662 O O . SER A 1 86 ? -2.079 22.441 -9.391 1.00 49.91 86 SER A O 1
ATOM 664 N N . ASP A 1 87 ? -3.157 21.186 -7.865 1.00 52.06 87 ASP A N 1
ATOM 665 C CA . ASP A 1 87 ? -4.357 22.034 -7.817 1.00 52.06 87 ASP A CA 1
ATOM 666 C C . ASP A 1 87 ? -4.112 23.341 -7.028 1.00 52.06 87 ASP A C 1
ATOM 668 O O . ASP A 1 87 ? -4.988 24.206 -6.985 1.00 52.06 87 ASP A O 1
ATOM 672 N N . THR A 1 88 ? -2.938 23.508 -6.397 1.00 42.88 88 THR A N 1
ATOM 673 C CA . THR A 1 88 ? -2.687 24.588 -5.427 1.00 42.88 88 THR A CA 1
ATOM 674 C C . THR A 1 88 ? -1.559 25.564 -5.764 1.00 42.88 88 THR A C 1
ATOM 676 O O . THR A 1 88 ? -1.640 26.696 -5.296 1.00 42.88 88 THR A O 1
ATOM 679 N N . ALA A 1 89 ? -0.568 25.227 -6.594 1.00 46.75 89 ALA A N 1
ATOM 680 C CA . ALA A 1 89 ? 0.386 26.190 -7.173 1.00 46.75 89 ALA A CA 1
ATOM 681 C C . ALA A 1 89 ? 1.360 25.485 -8.136 1.00 46.75 89 ALA A C 1
ATOM 683 O O . ALA A 1 89 ? 1.698 24.327 -7.904 1.00 46.75 89 ALA A O 1
ATOM 684 N N . PRO A 1 90 ? 1.908 26.174 -9.156 1.00 50.84 90 PRO A N 1
ATOM 685 C CA . PRO A 1 90 ? 2.919 25.606 -10.058 1.00 50.84 90 PRO A CA 1
ATOM 686 C C . PRO A 1 90 ? 4.209 25.112 -9.367 1.00 50.84 90 PRO A C 1
ATOM 688 O O . PRO A 1 90 ? 4.915 24.299 -9.959 1.00 50.84 90 PRO A O 1
ATOM 691 N N . ASP A 1 91 ? 4.486 25.538 -8.127 1.00 54.09 91 ASP A N 1
ATOM 692 C CA . ASP A 1 91 ? 5.664 25.121 -7.344 1.00 54.09 91 ASP A CA 1
ATOM 693 C C . ASP A 1 91 ? 5.384 23.981 -6.333 1.00 54.09 91 ASP A C 1
ATOM 695 O O . ASP A 1 91 ? 6.323 23.441 -5.746 1.00 54.09 91 ASP A O 1
ATOM 699 N N . ASP A 1 92 ? 4.124 23.555 -6.160 1.00 57.66 92 ASP A N 1
ATOM 700 C CA . ASP A 1 92 ? 3.715 22.476 -5.240 1.00 57.66 92 ASP A CA 1
ATOM 701 C C . ASP A 1 92 ? 3.541 21.145 -5.993 1.00 57.66 92 ASP A C 1
ATOM 703 O O . ASP A 1 92 ? 2.471 20.530 -5.994 1.00 57.66 92 ASP A O 1
ATOM 707 N N . ALA A 1 93 ? 4.589 20.705 -6.693 1.00 66.00 93 ALA A N 1
ATOM 708 C CA . ALA A 1 93 ? 4.574 19.417 -7.384 1.00 66.00 93 ALA A CA 1
ATOM 709 C C . ALA A 1 93 ? 4.280 18.273 -6.398 1.00 66.00 93 ALA A C 1
ATOM 711 O O . ALA A 1 93 ? 4.863 18.207 -5.310 1.00 66.00 93 ALA A O 1
ATOM 712 N N . LEU A 1 94 ? 3.392 17.355 -6.792 1.00 78.56 94 LEU A N 1
ATOM 713 C CA . LEU A 1 94 ? 3.017 16.207 -5.972 1.00 78.56 94 LEU A CA 1
ATOM 714 C C . LEU A 1 94 ? 4.261 15.372 -5.636 1.00 78.56 94 LEU A C 1
ATOM 716 O O . LEU A 1 94 ? 4.982 14.924 -6.529 1.00 78.56 94 LEU A O 1
ATOM 720 N N . ARG A 1 95 ? 4.504 15.159 -4.339 1.00 87.12 95 ARG A N 1
ATOM 721 C CA . ARG A 1 95 ? 5.645 14.383 -3.845 1.00 87.12 95 ARG A CA 1
ATOM 722 C C . ARG A 1 95 ? 5.248 12.963 -3.480 1.00 87.12 95 ARG A C 1
ATOM 724 O O . ARG A 1 95 ? 4.187 12.731 -2.902 1.00 87.12 95 ARG A O 1
ATOM 731 N N . PHE A 1 96 ? 6.143 12.033 -3.776 1.00 92.12 96 PHE A N 1
ATOM 732 C CA . PHE A 1 96 ? 5.987 10.613 -3.513 1.00 92.12 96 PHE A CA 1
ATOM 733 C C . PHE A 1 96 ? 7.008 10.156 -2.468 1.00 92.12 96 PHE A C 1
ATOM 735 O O . PHE A 1 96 ? 8.162 10.591 -2.509 1.00 92.12 96 PHE A O 1
ATOM 742 N N . PRO A 1 97 ? 6.602 9.299 -1.519 1.00 95.81 97 PRO A N 1
ATOM 743 C CA . PRO A 1 97 ? 7.526 8.688 -0.582 1.00 95.81 97 PRO A CA 1
ATOM 744 C C . PRO A 1 97 ? 8.386 7.628 -1.283 1.00 95.81 97 PRO A C 1
ATOM 746 O O . PRO A 1 97 ? 7.879 6.662 -1.859 1.00 95.81 97 PRO A O 1
ATOM 749 N N . HIS A 1 98 ? 9.700 7.786 -1.178 1.00 97.25 98 HIS A N 1
ATOM 750 C CA . HIS A 1 98 ? 10.712 6.814 -1.573 1.00 97.25 98 HIS A CA 1
ATOM 751 C C . HIS A 1 98 ? 11.385 6.240 -0.329 1.00 97.25 98 HIS A C 1
ATOM 753 O O . HIS A 1 98 ? 11.913 6.983 0.500 1.00 97.25 98 HIS A O 1
ATOM 759 N N . ILE A 1 99 ? 11.359 4.914 -0.194 1.00 98.31 99 ILE A N 1
ATOM 760 C CA . ILE A 1 99 ? 11.939 4.198 0.945 1.00 98.31 99 ILE A CA 1
ATOM 761 C C . ILE A 1 99 ? 13.335 3.699 0.557 1.00 98.31 99 ILE A C 1
ATOM 763 O O . ILE A 1 99 ? 13.473 2.807 -0.283 1.00 98.31 99 ILE A O 1
ATOM 767 N N . TYR A 1 100 ? 14.375 4.243 1.183 1.00 98.06 100 TYR A N 1
ATOM 768 C CA . TYR A 1 100 ? 15.785 3.955 0.891 1.00 98.06 100 TYR A CA 1
ATOM 769 C C . TYR A 1 100 ? 16.304 2.754 1.683 1.00 98.06 100 TYR A C 1
ATOM 771 O O . TYR A 1 100 ? 17.253 2.835 2.463 1.00 98.06 100 TYR A O 1
ATOM 779 N N . GLY A 1 101 ? 15.651 1.612 1.495 1.00 98.25 101 GLY A N 1
ATOM 780 C CA . GLY A 1 101 ? 16.021 0.367 2.150 1.00 98.25 101 GLY A CA 1
ATOM 781 C C . GLY A 1 101 ? 14.884 -0.650 2.153 1.00 98.25 101 GLY A C 1
ATOM 782 O O . GLY A 1 101 ? 13.818 -0.403 1.587 1.00 98.25 101 GLY A O 1
ATOM 783 N N . PRO A 1 102 ? 15.106 -1.831 2.751 1.00 98.12 102 PRO A N 1
ATOM 784 C CA . PRO A 1 102 ? 14.056 -2.827 2.905 1.00 98.12 102 PRO A CA 1
ATOM 785 C C . PRO A 1 102 ? 12.957 -2.350 3.868 1.00 98.12 102 PRO A C 1
ATOM 787 O O . PRO A 1 102 ? 13.198 -1.533 4.756 1.00 98.12 102 PRO A O 1
ATOM 790 N N . ILE A 1 103 ? 11.758 -2.915 3.742 1.00 98.44 103 ILE A N 1
ATOM 791 C CA . ILE A 1 103 ? 10.641 -2.647 4.655 1.00 98.44 103 ILE A CA 1
ATOM 792 C C . ILE A 1 103 ? 10.652 -3.719 5.749 1.00 98.44 103 ILE A C 1
ATOM 794 O O . ILE A 1 103 ? 10.425 -4.901 5.474 1.00 98.44 103 ILE A O 1
ATOM 798 N N . ASN A 1 104 ? 10.940 -3.327 6.992 1.00 98.12 104 ASN A N 1
ATOM 799 C CA . ASN A 1 104 ? 10.826 -4.220 8.145 1.00 98.12 104 ASN A CA 1
ATOM 800 C C . ASN A 1 104 ? 9.360 -4.616 8.386 1.00 98.12 104 ASN A C 1
ATOM 802 O O . ASN A 1 104 ? 8.439 -3.835 8.162 1.00 98.12 104 ASN A O 1
ATOM 806 N N . ARG A 1 105 ? 9.141 -5.866 8.805 1.00 96.00 105 ARG A N 1
ATOM 807 C CA . ARG A 1 105 ? 7.810 -6.496 8.831 1.00 96.00 105 ARG A CA 1
ATOM 808 C C . ARG A 1 105 ? 6.857 -5.850 9.832 1.00 96.00 105 ARG A C 1
ATOM 810 O O . ARG A 1 105 ? 5.679 -5.723 9.541 1.00 96.00 105 ARG A O 1
ATOM 817 N N . ASP A 1 106 ? 7.372 -5.391 10.963 1.00 96.00 106 ASP A N 1
ATOM 818 C CA . ASP A 1 106 ? 6.637 -4.660 11.998 1.00 96.00 106 ASP A CA 1
ATOM 819 C C . ASP A 1 106 ? 6.183 -3.258 11.555 1.00 96.00 106 ASP A C 1
ATOM 821 O O . ASP A 1 106 ? 5.233 -2.718 12.126 1.00 96.00 106 ASP A O 1
ATOM 825 N N . ALA A 1 107 ? 6.790 -2.695 10.502 1.00 97.69 107 ALA A N 1
ATOM 826 C CA . ALA A 1 107 ? 6.289 -1.487 9.854 1.00 97.69 107 ALA A CA 1
ATOM 827 C C . ALA A 1 107 ? 5.101 -1.760 8.917 1.00 97.69 107 ALA A C 1
ATOM 829 O O . ALA A 1 107 ? 4.376 -0.827 8.578 1.00 97.69 107 ALA A O 1
ATOM 830 N N . ILE A 1 108 ? 4.862 -3.012 8.509 1.00 97.31 108 ILE A N 1
ATOM 831 C CA . ILE A 1 108 ? 3.735 -3.391 7.647 1.00 97.31 108 ILE A CA 1
ATOM 832 C C . ILE A 1 108 ? 2.524 -3.684 8.531 1.00 97.31 108 ILE A C 1
ATOM 834 O O . ILE A 1 108 ? 2.385 -4.769 9.090 1.00 97.31 108 ILE A O 1
ATOM 838 N N . VAL A 1 109 ? 1.633 -2.703 8.657 1.00 95.25 109 VAL A N 1
ATOM 839 C CA . VAL A 1 109 ? 0.476 -2.773 9.564 1.00 95.25 109 VAL A CA 1
ATOM 840 C C . VAL A 1 109 ? -0.760 -3.403 8.925 1.00 95.25 109 VAL A C 1
ATOM 842 O O . VAL A 1 109 ? -1.671 -3.820 9.634 1.00 95.25 109 VAL A O 1
ATOM 845 N N . ALA A 1 110 ? -0.798 -3.493 7.594 1.00 93.94 110 ALA A N 1
ATOM 846 C CA . ALA A 1 110 ? -1.817 -4.238 6.868 1.00 93.94 110 ALA A CA 1
ATOM 847 C C . ALA A 1 110 ? -1.308 -4.676 5.491 1.00 93.94 110 ALA A C 1
ATOM 849 O O . ALA A 1 110 ? -0.501 -3.988 4.860 1.00 93.94 110 ALA A O 1
ATOM 850 N N . VAL A 1 111 ? -1.848 -5.792 5.003 1.00 95.31 111 VAL A N 1
ATOM 851 C CA . VAL A 1 111 ? -1.683 -6.251 3.621 1.00 95.31 111 VAL A CA 1
ATOM 852 C C . VAL A 1 111 ? -3.064 -6.370 2.992 1.00 95.31 111 VAL A C 1
ATOM 854 O O . VAL A 1 111 ? -3.968 -6.980 3.566 1.00 95.31 111 VAL A O 1
ATOM 857 N N . ARG A 1 112 ? -3.236 -5.760 1.822 1.00 96.50 112 ARG A N 1
ATOM 858 C CA . ARG A 1 112 ? -4.507 -5.727 1.093 1.00 96.50 112 ARG A CA 1
ATOM 859 C C . ARG A 1 112 ? -4.341 -6.306 -0.301 1.00 96.50 112 ARG A C 1
ATOM 861 O O . ARG A 1 112 ? -3.330 -6.043 -0.940 1.00 96.50 112 ARG A O 1
ATOM 868 N N . LEU A 1 113 ? -5.314 -7.072 -0.776 1.00 96.44 113 LEU A N 1
ATOM 869 C CA . LEU A 1 113 ? -5.378 -7.543 -2.152 1.00 96.44 113 LEU A CA 1
ATOM 870 C C . LEU A 1 113 ? -5.841 -6.404 -3.062 1.00 96.44 113 LEU A C 1
ATOM 872 O O . LEU A 1 113 ? -6.859 -5.770 -2.796 1.00 96.44 113 LEU A O 1
ATOM 876 N N . ALA A 1 114 ? -5.118 -6.158 -4.150 1.00 97.12 114 ALA A N 1
ATOM 877 C CA . ALA A 1 114 ? -5.557 -5.212 -5.162 1.00 97.12 1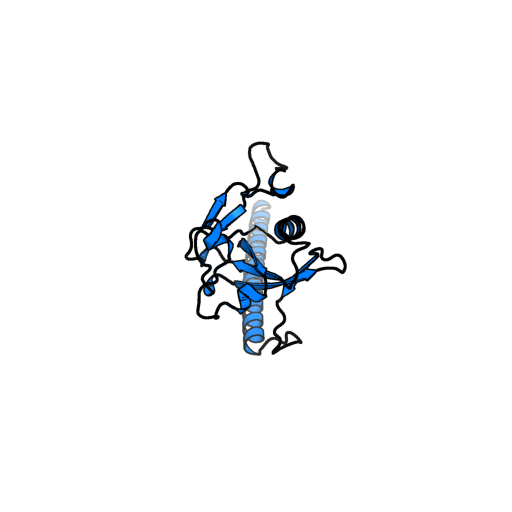14 ALA A CA 1
ATOM 878 C C . ALA A 1 114 ? -6.570 -5.870 -6.104 1.00 97.12 114 ALA A C 1
ATOM 880 O O . ALA A 1 114 ? -6.255 -6.860 -6.767 1.00 97.12 114 ALA A O 1
ATOM 881 N N . THR A 1 115 ? -7.778 -5.315 -6.175 1.00 96.69 115 THR A N 1
ATOM 882 C CA . THR A 1 115 ? -8.843 -5.826 -7.037 1.00 96.69 115 THR A CA 1
ATOM 883 C C . THR A 1 115 ? -8.778 -5.206 -8.418 1.00 96.69 115 THR A C 1
ATOM 885 O O . THR A 1 115 ? -8.494 -4.016 -8.583 1.00 96.69 115 THR A O 1
ATOM 888 N N . ARG A 1 116 ? -9.037 -6.043 -9.425 1.00 96.38 116 ARG A N 1
ATOM 889 C CA . ARG A 1 116 ? -9.057 -5.656 -10.832 1.00 96.38 116 ARG A CA 1
ATOM 890 C C . ARG A 1 116 ? -10.382 -6.034 -11.474 1.00 96.38 116 ARG A C 1
ATOM 892 O O . ARG A 1 116 ? -10.958 -7.065 -11.131 1.00 96.38 116 ARG A O 1
ATOM 899 N N . ASP A 1 117 ? -10.845 -5.206 -12.398 1.00 96.44 117 ASP A N 1
ATOM 900 C CA . ASP A 1 117 ? -11.989 -5.528 -13.248 1.00 96.44 117 ASP A CA 1
ATOM 901 C C . ASP A 1 117 ? -11.597 -6.436 -14.432 1.00 96.44 117 ASP A C 1
ATOM 903 O O . ASP A 1 117 ? -10.448 -6.865 -14.572 1.00 96.44 117 ASP A O 1
ATOM 907 N N . ALA A 1 118 ? -12.574 -6.746 -15.291 1.00 94.81 118 ALA A N 1
ATOM 908 C CA . ALA A 1 118 ? -12.379 -7.593 -16.468 1.00 94.81 118 ALA A CA 1
ATOM 909 C C . ALA A 1 118 ? -11.412 -6.992 -17.509 1.00 94.81 118 ALA A C 1
ATOM 911 O O . ALA A 1 118 ? -10.818 -7.743 -18.282 1.00 94.81 118 ALA A O 1
ATOM 912 N N . ASP A 1 119 ? -11.216 -5.670 -17.500 1.00 95.12 119 ASP A N 1
ATOM 913 C CA . ASP A 1 119 ? -10.286 -4.952 -18.377 1.00 95.12 119 ASP A CA 1
ATOM 914 C C . ASP A 1 119 ? -8.887 -4.811 -17.746 1.00 95.12 119 ASP A C 1
ATOM 916 O O . ASP A 1 119 ? -7.997 -4.147 -18.295 1.00 95.12 119 ASP A O 1
ATOM 920 N N . GLY A 1 120 ? -8.685 -5.421 -16.573 1.00 95.19 120 GLY A N 1
ATOM 921 C CA . GLY A 1 120 ? -7.445 -5.395 -15.810 1.00 95.19 120 GLY A CA 1
ATOM 922 C C . GLY A 1 120 ? -7.200 -4.086 -15.060 1.00 95.19 120 GLY A C 1
ATOM 923 O O . GLY A 1 120 ? -6.118 -3.936 -14.483 1.00 95.19 120 GLY A O 1
ATOM 924 N N . ALA A 1 121 ? -8.153 -3.148 -15.054 1.00 97.06 121 ALA A N 1
ATOM 925 C CA . ALA A 1 121 ? -8.020 -1.897 -14.320 1.00 97.06 121 ALA A CA 1
ATOM 926 C C . ALA A 1 121 ? -8.154 -2.150 -12.816 1.00 97.06 121 ALA A C 1
ATOM 928 O O . ALA A 1 121 ? -9.010 -2.911 -12.375 1.00 97.06 121 ALA A O 1
ATOM 929 N N . PHE A 1 122 ? -7.303 -1.506 -12.023 1.00 97.50 122 PHE A N 1
ATOM 930 C CA . PHE A 1 122 ? -7.378 -1.542 -10.569 1.00 97.50 122 PHE A CA 1
ATOM 931 C C . PHE A 1 122 ? -8.578 -0.727 -10.091 1.00 97.50 122 PHE A C 1
ATOM 933 O O . PHE A 1 122 ? -8.685 0.457 -10.423 1.00 97.50 122 PHE A O 1
ATOM 940 N N . VAL A 1 123 ? -9.443 -1.348 -9.289 1.00 97.62 123 VAL A N 1
ATOM 941 C CA . VAL A 1 123 ? -10.711 -0.757 -8.823 1.00 97.62 123 VAL A CA 1
ATOM 942 C C . VAL A 1 123 ? -10.811 -0.637 -7.303 1.00 97.62 123 VAL A C 1
ATOM 944 O O . VAL A 1 123 ? -11.661 0.100 -6.810 1.00 97.62 123 VAL A O 1
ATOM 947 N N . GLY A 1 124 ? -9.934 -1.301 -6.549 1.00 96.31 124 GLY A N 1
ATOM 948 C CA . GLY A 1 124 ? -9.943 -1.227 -5.093 1.00 96.31 124 GLY A CA 1
ATOM 949 C C . GLY A 1 124 ? -8.824 -2.019 -4.425 1.00 96.31 124 GLY A C 1
ATOM 950 O O . GLY A 1 124 ? -7.998 -2.657 -5.082 1.00 96.31 124 GLY A O 1
ATOM 951 N N . PHE A 1 125 ? -8.810 -1.954 -3.094 1.00 96.19 125 PHE A N 1
ATOM 952 C CA . PHE A 1 125 ? -7.867 -2.665 -2.236 1.00 96.19 125 PHE A CA 1
ATOM 953 C C . PHE A 1 125 ? -8.621 -3.269 -1.048 1.00 96.19 125 PHE A C 1
ATOM 955 O O . PHE A 1 125 ? -8.944 -2.563 -0.091 1.00 96.19 125 PHE A O 1
ATOM 962 N N . ASP A 1 126 ? -8.881 -4.568 -1.106 1.00 92.12 126 ASP A N 1
ATOM 963 C CA . ASP A 1 126 ? -9.618 -5.302 -0.077 1.00 92.12 126 ASP A CA 1
ATOM 964 C C . ASP A 1 126 ? -8.659 -5.964 0.919 1.00 92.12 126 ASP A C 1
ATOM 966 O O . ASP A 1 126 ? -7.494 -6.183 0.589 1.00 92.12 126 ASP A O 1
ATOM 970 N N . PRO A 1 127 ? -9.086 -6.307 2.146 1.00 87.56 127 PRO A N 1
ATOM 971 C CA . PRO A 1 127 ? -8.270 -7.120 3.045 1.00 87.56 127 PRO A CA 1
ATOM 972 C C . PRO A 1 127 ? -7.757 -8.380 2.337 1.00 87.56 127 PRO A C 1
ATOM 974 O O . PRO A 1 127 ? -8.516 -9.040 1.627 1.00 87.56 127 PRO A O 1
ATOM 977 N N . LEU A 1 128 ? -6.470 -8.712 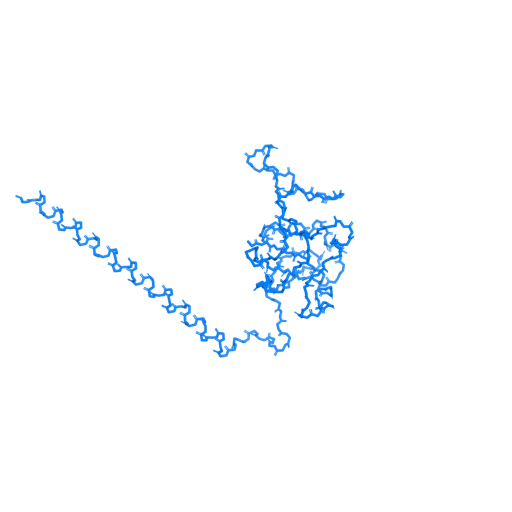2.508 1.00 83.75 128 LEU A N 1
ATOM 978 C CA . LEU A 1 128 ? -5.934 -9.946 1.935 1.00 83.75 128 LEU A CA 1
ATOM 979 C C . LEU A 1 128 ? -6.705 -11.134 2.543 1.00 83.75 128 LEU A C 1
ATOM 981 O O . LEU A 1 128 ? -6.733 -11.248 3.771 1.00 83.75 128 LEU A O 1
ATOM 985 N N . PRO A 1 129 ? -7.339 -11.999 1.729 1.00 75.12 129 PRO A N 1
ATOM 986 C CA . PRO A 1 129 ? -8.097 -13.110 2.268 1.00 75.12 129 PRO A CA 1
ATOM 987 C C . PRO A 1 129 ? -7.158 -14.055 3.011 1.00 75.12 129 PRO A C 1
ATOM 989 O O . PRO A 1 129 ? -6.185 -14.556 2.440 1.00 75.12 129 PRO A O 1
ATOM 992 N N . ASP A 1 130 ? -7.471 -14.320 4.275 1.00 71.94 130 ASP A N 1
ATOM 993 C CA . ASP A 1 130 ? -6.856 -15.420 4.998 1.00 71.94 130 ASP A CA 1
ATOM 994 C C . ASP A 1 130 ? -7.414 -16.723 4.420 1.00 71.94 130 ASP A C 1
ATOM 996 O O . ASP A 1 130 ? -8.569 -17.085 4.641 1.00 71.94 130 ASP A O 1
ATOM 1000 N N . LEU A 1 131 ? -6.599 -17.435 3.643 1.00 67.88 131 LEU A N 1
ATOM 1001 C CA . LEU A 1 131 ? -7.013 -18.702 3.042 1.00 67.88 131 LEU A CA 1
ATOM 1002 C C . LEU A 1 131 ? -7.278 -19.788 4.099 1.00 67.88 131 LEU A C 1
ATOM 1004 O O . LEU A 1 131 ? -8.014 -20.732 3.818 1.00 67.88 131 LEU A O 1
ATOM 1008 N N . ALA A 1 132 ? -6.730 -19.650 5.312 1.00 62.44 132 ALA A N 1
ATOM 1009 C CA . ALA A 1 132 ? -7.057 -20.509 6.448 1.00 62.44 132 ALA A CA 1
ATOM 1010 C C . ALA A 1 132 ? -8.354 -20.079 7.163 1.00 62.44 132 ALA A C 1
ATOM 1012 O O . ALA A 1 132 ? -8.919 -20.858 7.932 1.00 62.44 132 ALA A O 1
ATOM 1013 N N . ASN A 1 133 ? -8.859 -18.875 6.881 1.00 60.47 133 ASN A N 1
ATOM 1014 C CA . ASN A 1 133 ? -10.081 -18.307 7.442 1.00 60.47 133 ASN A CA 1
ATOM 1015 C C . ASN A 1 133 ? -10.886 -17.544 6.367 1.00 60.47 133 ASN A C 1
ATOM 1017 O O . ASN A 1 133 ? -11.022 -16.317 6.417 1.00 60.47 133 ASN A O 1
ATOM 1021 N N . PRO A 1 134 ? -11.461 -18.260 5.385 1.00 60.09 134 PRO A N 1
ATOM 1022 C CA . PRO A 1 134 ? -12.066 -17.655 4.194 1.00 60.09 134 PRO A CA 1
ATOM 1023 C C . PRO A 1 134 ? -13.308 -16.802 4.488 1.00 60.09 134 PRO A C 1
ATOM 1025 O O . PRO A 1 134 ? -13.735 -16.018 3.646 1.00 60.09 134 PRO A O 1
ATOM 1028 N N . LEU A 1 135 ? -13.900 -16.951 5.674 1.00 68.12 135 LEU A N 1
ATOM 1029 C CA . LEU A 1 135 ? -15.042 -16.157 6.132 1.00 68.12 135 LEU A CA 1
ATOM 1030 C C . LEU A 1 135 ? -14.621 -14.900 6.906 1.00 68.12 135 LEU A C 1
ATOM 1032 O O . LEU A 1 135 ? -15.488 -14.170 7.382 1.00 68.12 135 LEU A O 1
ATOM 1036 N N . ASN A 1 136 ? -13.313 -14.661 7.056 1.00 64.75 136 ASN A N 1
ATOM 1037 C CA . ASN A 1 136 ? -12.751 -13.576 7.856 1.00 64.75 136 ASN A CA 1
ATOM 1038 C C . ASN A 1 136 ? -13.357 -13.527 9.274 1.00 64.75 136 ASN A C 1
ATOM 1040 O O . ASN A 1 136 ? -13.699 -12.466 9.803 1.00 64.75 136 ASN A O 1
ATOM 1044 N N . LEU A 1 137 ? -13.559 -14.703 9.880 1.00 71.50 137 LEU A N 1
ATOM 1045 C CA . LEU A 1 137 ? -14.110 -14.807 11.226 1.00 71.50 137 LEU A CA 1
ATOM 1046 C C . LEU A 1 137 ? -13.076 -14.287 12.218 1.00 71.50 137 LEU A C 1
ATOM 1048 O O . LEU A 1 137 ? -11.959 -14.797 12.285 1.00 71.50 137 LEU A O 1
ATOM 1052 N N . LYS A 1 138 ? -13.445 -13.283 13.010 1.00 75.44 138 LYS A N 1
ATOM 1053 C CA . LYS A 1 138 ? -12.571 -12.775 14.069 1.00 75.44 138 LYS A CA 1
ATOM 1054 C C . LYS A 1 138 ? -12.269 -13.902 15.056 1.00 75.44 138 LYS A C 1
ATOM 1056 O O . LYS A 1 138 ? -13.180 -14.599 15.508 1.00 75.44 138 LYS A O 1
ATOM 1061 N N . SER A 1 139 ? -10.997 -14.067 15.406 1.00 79.75 139 SER A N 1
ATOM 1062 C CA . SER A 1 139 ? -10.621 -14.948 16.510 1.00 79.75 139 SER A CA 1
ATOM 1063 C C . SER A 1 139 ? -11.188 -14.416 17.836 1.00 79.75 139 SER A C 1
ATOM 1065 O O . SER A 1 139 ? -11.453 -13.215 17.953 1.00 79.75 139 SER A O 1
ATOM 1067 N N . PRO A 1 140 ? -11.327 -15.263 18.872 1.00 79.94 140 PRO A N 1
ATOM 1068 C CA . PRO A 1 140 ? -11.750 -14.804 20.194 1.00 79.94 140 PRO A CA 1
ATOM 1069 C C . PRO A 1 140 ? -10.890 -13.657 20.750 1.00 79.94 140 PRO A C 1
ATOM 1071 O O . PRO A 1 140 ? -11.426 -12.757 21.387 1.00 79.94 140 PRO A O 1
ATOM 1074 N N . GLY A 1 141 ? -9.580 -13.652 20.468 1.00 79.69 141 GLY A N 1
ATOM 1075 C CA . GLY A 1 141 ? -8.674 -12.567 20.865 1.00 79.69 141 GLY A CA 1
ATOM 1076 C C . GLY A 1 141 ? -8.976 -11.255 20.140 1.00 79.69 141 GLY A C 1
ATOM 1077 O O . GLY A 1 141 ? -9.151 -10.231 20.785 1.00 79.69 141 GLY A O 1
ATOM 1078 N N . GLN A 1 142 ? -9.159 -11.298 18.817 1.00 73.44 142 GLN A N 1
ATOM 1079 C CA . GLN A 1 142 ? -9.516 -10.108 18.033 1.00 73.44 142 GLN A CA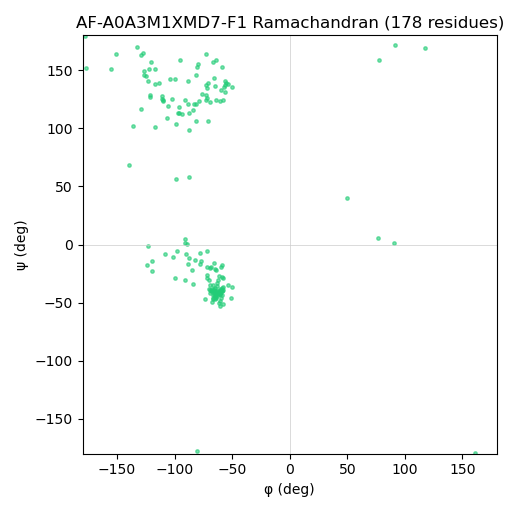 1
ATOM 1080 C C . GLN A 1 142 ? -10.881 -9.530 18.430 1.00 73.44 142 GLN A C 1
ATOM 1082 O O . GLN A 1 142 ? -11.052 -8.315 18.440 1.00 73.44 142 GLN A O 1
ATOM 1087 N N . MET A 1 143 ? -11.851 -10.384 18.774 1.00 86.31 143 MET A N 1
ATOM 1088 C CA . MET A 1 143 ? -13.133 -9.925 19.319 1.00 86.31 143 MET A CA 1
ATOM 1089 C C . MET A 1 143 ? -12.967 -9.258 20.690 1.00 86.31 143 MET A C 1
ATOM 1091 O O . MET A 1 143 ? -13.636 -8.266 20.968 1.00 86.31 143 MET A O 1
ATOM 1095 N N . ALA A 1 144 ? -12.085 -9.785 21.544 1.00 84.69 144 ALA A N 1
ATOM 1096 C CA . ALA A 1 144 ? -11.806 -9.202 22.852 1.00 84.69 144 ALA A CA 1
ATOM 1097 C C . ALA A 1 144 ? -11.111 -7.834 22.737 1.00 84.69 144 ALA A C 1
ATOM 1099 O O . ALA A 1 144 ? -11.527 -6.896 23.413 1.00 84.69 144 ALA A O 1
ATOM 1100 N N . ASP A 1 145 ? -10.118 -7.700 21.853 1.00 82.44 145 ASP A N 1
ATOM 1101 C CA . ASP A 1 145 ? -9.404 -6.438 21.617 1.00 82.44 145 ASP A CA 1
ATOM 1102 C C . ASP A 1 145 ? -10.339 -5.346 21.083 1.00 82.44 145 ASP A C 1
ATOM 1104 O O . ASP A 1 145 ? -10.293 -4.200 21.525 1.00 82.44 145 ASP A O 1
ATOM 1108 N N . GLU A 1 146 ? -11.239 -5.699 20.163 1.00 86.25 146 GLU A N 1
ATOM 1109 C CA . GLU A 1 146 ? -12.235 -4.770 19.628 1.00 86.25 146 GLU A CA 1
ATOM 1110 C C . GLU A 1 146 ? -13.255 -4.349 20.692 1.00 86.25 146 GLU A C 1
ATOM 1112 O O . GLU A 1 146 ? -13.628 -3.177 20.767 1.00 86.25 146 GLU A O 1
ATOM 1117 N N . LEU A 1 147 ? -13.676 -5.284 21.550 1.00 91.12 147 LEU A N 1
ATOM 1118 C CA . LEU A 1 147 ? -14.548 -4.977 22.679 1.00 91.12 147 LEU A CA 1
ATOM 1119 C C . LEU A 1 147 ? -13.855 -4.031 23.670 1.00 91.12 147 LEU A C 1
ATOM 1121 O O . LEU A 1 147 ? -14.491 -3.096 24.159 1.00 91.12 147 LEU A O 1
ATOM 1125 N N . LEU A 1 148 ? -12.559 -4.233 23.934 1.00 91.88 148 LEU A N 1
ATOM 1126 C CA . LEU A 1 148 ? -11.757 -3.315 24.743 1.00 91.88 148 LEU A CA 1
ATOM 1127 C C . LEU A 1 148 ? -11.702 -1.924 24.105 1.00 91.88 148 LEU A C 1
ATOM 1129 O O . LEU A 1 148 ? -12.085 -0.950 24.747 1.00 91.88 148 LEU A O 1
ATOM 1133 N N . ALA A 1 149 ? -11.326 -1.835 22.828 1.00 85.56 149 ALA A N 1
ATOM 1134 C CA . ALA A 1 149 ? -11.225 -0.563 22.116 1.00 85.56 149 ALA A CA 1
ATOM 1135 C C . ALA A 1 149 ? -12.563 0.198 22.083 1.00 85.56 149 ALA A C 1
ATOM 1137 O O . ALA A 1 149 ? -12.604 1.414 22.276 1.00 85.56 149 ALA A O 1
ATOM 1138 N N . ALA A 1 150 ? -13.679 -0.512 21.888 1.00 88.00 150 ALA A N 1
ATOM 1139 C CA . ALA A 1 150 ? -15.014 0.076 21.948 1.00 88.00 150 ALA A CA 1
ATOM 1140 C C . ALA A 1 150 ? -15.357 0.595 23.357 1.00 88.00 150 ALA A C 1
ATOM 1142 O O . ALA A 1 150 ? -15.987 1.646 23.494 1.00 88.00 150 ALA A O 1
ATOM 1143 N N . THR A 1 151 ? -14.923 -0.115 24.401 1.00 93.19 151 THR A N 1
ATOM 1144 C CA . THR A 1 151 ? -15.131 0.283 25.802 1.00 93.19 151 THR A CA 1
ATOM 1145 C C . THR A 1 151 ? -14.319 1.530 26.157 1.00 93.19 151 THR A C 1
ATOM 1147 O O . THR A 1 151 ? -14.842 2.434 26.816 1.00 93.19 151 THR A O 1
ATOM 1150 N N . ASP A 1 152 ? -13.082 1.625 25.674 1.00 92.50 152 ASP A N 1
ATOM 1151 C CA . ASP A 1 152 ? -12.228 2.802 25.857 1.00 92.50 152 ASP A CA 1
ATOM 1152 C C . ASP A 1 152 ? -12.821 4.026 25.148 1.00 92.50 152 ASP A C 1
ATOM 1154 O O . ASP A 1 152 ? -12.989 5.084 25.761 1.00 92.50 152 ASP A O 1
ATOM 1158 N N . ALA A 1 153 ? -13.246 3.864 23.890 1.00 89.94 153 ALA A N 1
ATOM 1159 C CA . ALA A 1 153 ? -13.894 4.928 23.125 1.00 89.94 153 ALA A CA 1
ATOM 1160 C C . ALA A 1 153 ? -15.192 5.416 23.794 1.00 89.94 153 ALA A C 1
ATOM 1162 O O . ALA A 1 153 ? -15.457 6.620 23.851 1.00 89.94 153 ALA A O 1
ATOM 1163 N N . PHE A 1 154 ? -15.997 4.495 24.336 1.00 93.31 154 PHE A N 1
ATOM 1164 C CA . PHE A 1 154 ? -17.201 4.844 25.088 1.00 93.31 154 PHE A CA 1
ATOM 1165 C C . PHE A 1 154 ? -16.872 5.601 26.379 1.00 93.31 154 PHE A C 1
ATOM 1167 O O . PHE A 1 154 ? -17.513 6.608 26.685 1.00 93.31 154 PHE A O 1
ATOM 1174 N N . SER A 1 155 ? -15.853 5.158 27.116 1.00 95.25 155 SER A N 1
ATOM 1175 C CA . SER A 1 155 ? -15.414 5.804 28.357 1.00 95.25 155 SER A CA 1
ATOM 1176 C C . SER A 1 155 ? -14.937 7.235 28.107 1.00 95.25 155 SER A C 1
ATOM 1178 O O . SER A 1 155 ? -15.315 8.157 28.831 1.00 95.25 155 SER A O 1
ATOM 1180 N N . GLU A 1 156 ? -14.177 7.450 27.036 1.00 95.62 156 GLU A N 1
ATOM 1181 C CA . GLU A 1 156 ? -13.723 8.780 26.632 1.00 95.62 156 GLU A CA 1
ATOM 1182 C C . GLU A 1 156 ? -14.884 9.675 26.162 1.00 95.62 156 GLU A C 1
ATOM 1184 O O . GLU A 1 156 ? -14.918 10.874 26.456 1.00 95.62 156 GLU A O 1
ATOM 1189 N N . ALA A 1 157 ? -15.867 9.116 25.450 1.00 93.50 157 ALA A N 1
ATOM 1190 C CA . ALA A 1 157 ? -17.073 9.848 25.067 1.00 93.50 157 ALA A CA 1
ATOM 1191 C C . ALA A 1 157 ? -17.902 10.262 26.296 1.00 93.50 157 ALA A C 1
ATOM 1193 O O . ALA A 1 157 ? -18.392 11.392 26.359 1.00 93.50 157 ALA A O 1
ATOM 1194 N N . LEU A 1 158 ? -18.019 9.382 27.296 1.00 96.44 158 LEU A N 1
ATOM 1195 C CA . LEU A 1 158 ? -18.723 9.669 28.544 1.00 96.44 158 LEU A CA 1
ATOM 1196 C C . LEU A 1 158 ? -18.021 10.767 29.355 1.00 96.44 158 LEU A C 1
ATOM 1198 O O . LEU A 1 158 ? -18.696 11.646 29.893 1.00 96.44 158 LEU A O 1
ATOM 1202 N N . ALA A 1 159 ? -16.685 10.760 29.399 1.00 95.94 159 ALA A N 1
ATOM 1203 C CA . ALA A 1 159 ? -15.902 11.820 30.033 1.00 95.94 159 ALA A CA 1
ATOM 1204 C C . ALA A 1 159 ? -16.161 13.183 29.368 1.00 95.94 159 ALA A C 1
ATOM 1206 O O . ALA A 1 159 ? -16.538 14.138 30.043 1.00 95.94 159 ALA A O 1
ATOM 1207 N N . ARG A 1 160 ? -16.095 13.248 28.031 1.00 95.88 160 ARG A N 1
ATOM 1208 C CA . ARG A 1 160 ? -16.402 14.471 27.268 1.00 95.88 160 ARG A CA 1
ATOM 1209 C C . ARG A 1 160 ? -17.830 14.971 27.495 1.00 95.88 160 ARG A C 1
ATOM 1211 O O . ARG A 1 160 ? -18.058 16.177 27.590 1.00 95.88 160 ARG A O 1
ATOM 1218 N N . PHE A 1 161 ? -18.798 14.059 27.579 1.00 96.00 161 PHE A N 1
ATOM 1219 C CA . PHE A 1 161 ? -20.185 14.415 27.875 1.00 96.00 161 PHE A CA 1
ATOM 1220 C C . PHE A 1 161 ? -20.327 15.015 29.277 1.00 96.00 161 PHE A C 1
ATOM 1222 O O . PHE A 1 161 ? -20.974 16.051 29.435 1.00 96.00 161 PHE A O 1
ATOM 1229 N N . LYS A 1 162 ? -19.694 14.400 30.282 1.00 96.31 162 LYS A N 1
ATOM 1230 C CA . LYS A 1 162 ? -19.688 14.907 31.656 1.00 96.31 162 LYS A CA 1
ATOM 1231 C C . LYS A 1 162 ? -19.113 16.325 31.720 1.00 96.31 162 LYS A C 1
ATOM 1233 O O . LYS A 1 162 ? -19.787 17.214 32.238 1.00 96.31 162 LYS A O 1
ATOM 1238 N N . ASP A 1 163 ? -17.939 16.545 31.132 1.00 97.25 163 ASP A N 1
ATOM 1239 C CA . ASP A 1 163 ? -17.283 17.858 31.110 1.00 97.25 163 ASP A CA 1
ATOM 1240 C C . ASP A 1 163 ? -18.169 18.920 30.432 1.00 97.25 163 ASP A C 1
ATOM 1242 O O . ASP A 1 163 ? -18.262 20.062 30.886 1.00 97.25 163 ASP A O 1
ATOM 1246 N N . SER A 1 164 ? -18.891 18.538 29.370 1.00 95.62 164 SER A N 1
ATOM 1247 C CA . SER A 1 164 ? -19.837 19.425 28.686 1.00 95.62 164 SER A CA 1
ATOM 1248 C C . SER A 1 164 ? -21.025 19.827 29.569 1.00 95.62 164 SER A C 1
ATOM 1250 O O . SER A 1 164 ? -21.418 20.998 29.565 1.00 95.62 164 SER A O 1
ATOM 1252 N N . VAL A 1 165 ? -21.592 18.889 30.335 1.00 97.25 165 VAL A N 1
ATOM 1253 C CA . VAL A 1 165 ? -22.700 19.165 31.265 1.00 97.25 165 VAL A CA 1
ATOM 1254 C C . VAL A 1 165 ? -22.239 20.067 32.407 1.00 97.25 165 VAL A C 1
ATOM 1256 O O . VAL A 1 165 ? -22.910 21.056 32.703 1.00 97.25 165 VAL A O 1
ATOM 1259 N N . GLU A 1 166 ? -21.090 19.769 33.016 1.00 97.00 166 GLU A N 1
ATOM 1260 C CA . GLU A 1 166 ? -20.521 20.582 34.098 1.00 97.00 166 GLU A CA 1
ATOM 1261 C C . GLU A 1 166 ? -20.226 22.013 33.624 1.00 97.00 166 GLU A C 1
ATOM 1263 O O . GLU A 1 166 ? -20.599 22.976 34.296 1.00 97.00 166 GLU A O 1
ATOM 1268 N N . GLY A 1 167 ? -19.669 22.171 32.417 1.00 97.06 167 GLY A N 1
ATOM 1269 C CA . GLY A 1 167 ? -19.461 23.484 31.806 1.00 97.06 167 GLY A CA 1
ATOM 1270 C C . GLY A 1 167 ? -20.764 24.260 31.572 1.00 97.06 167 GLY A C 1
ATOM 1271 O O . GLY A 1 167 ? -20.826 25.464 31.828 1.00 97.06 167 GLY A O 1
ATOM 1272 N N . ARG A 1 168 ? -21.836 23.583 31.136 1.00 96.19 168 ARG A N 1
ATOM 1273 C CA . ARG A 1 168 ? -23.153 24.205 30.907 1.00 96.19 168 ARG A CA 1
ATOM 1274 C C . ARG A 1 168 ? -23.808 24.666 32.209 1.00 96.19 168 ARG A C 1
ATOM 1276 O O . ARG A 1 168 ? -24.403 25.741 32.234 1.00 96.19 168 ARG A O 1
ATOM 1283 N N . LEU A 1 169 ? -23.696 23.868 33.271 1.00 96.12 169 LEU A N 1
ATOM 1284 C CA . LEU A 1 169 ? -24.197 24.222 34.601 1.00 96.12 169 LEU A CA 1
ATOM 1285 C C . LEU A 1 169 ? -23.459 25.442 35.162 1.00 96.12 169 LEU A C 1
ATOM 1287 O O . LEU A 1 169 ? -24.105 26.390 35.596 1.00 96.12 169 LEU A O 1
ATOM 1291 N N . ALA A 1 170 ? -22.127 25.470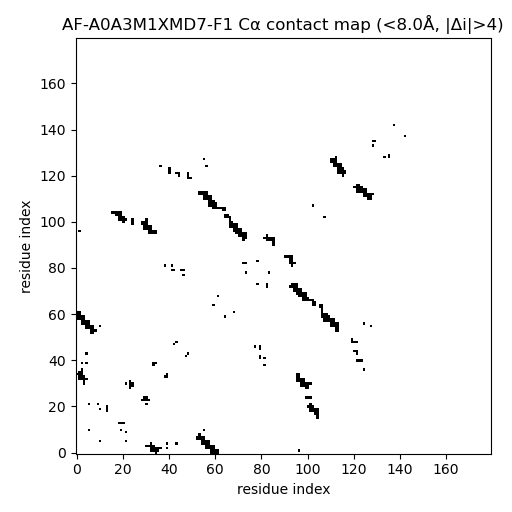 35.061 1.00 95.38 170 ALA A N 1
ATOM 1292 C CA . ALA A 1 170 ? -21.331 26.614 35.505 1.00 95.38 170 ALA A CA 1
ATOM 1293 C C . ALA A 1 170 ? -21.684 27.908 34.748 1.00 95.38 170 ALA A C 1
ATOM 1295 O O . ALA A 1 170 ? -21.749 28.983 35.345 1.00 95.38 170 ALA A O 1
ATOM 1296 N N . GLN A 1 171 ? -21.954 27.815 33.441 1.00 95.00 171 GLN A N 1
ATOM 1297 C CA . GLN A 1 171 ? -22.401 28.961 32.649 1.00 95.00 171 GLN A CA 1
ATOM 1298 C C . GLN A 1 171 ? -23.775 29.475 33.109 1.00 95.00 171 GLN A C 1
ATOM 1300 O O . GLN A 1 171 ? -23.949 30.684 33.262 1.00 95.00 171 GLN A O 1
ATOM 1305 N N . LEU A 1 172 ? -24.731 28.571 33.350 1.00 94.56 172 LEU A N 1
ATOM 1306 C CA . LEU A 1 172 ? -26.062 28.924 33.855 1.00 94.56 172 LEU A CA 1
ATOM 1307 C C . LEU A 1 172 ? -25.987 29.608 35.225 1.00 94.56 172 LEU A C 1
ATOM 1309 O O . LEU A 1 172 ? -26.667 30.609 35.438 1.00 94.56 172 LEU A O 1
ATOM 1313 N N . ASP A 1 173 ? -25.133 29.121 36.127 1.00 94.50 173 ASP A N 1
ATOM 1314 C CA . ASP A 1 173 ? -24.928 29.738 37.441 1.00 94.50 173 ASP A CA 1
ATOM 1315 C C . ASP A 1 173 ? -24.409 31.180 37.325 1.00 94.50 173 ASP A C 1
ATOM 1317 O O . ASP A 1 173 ? -24.876 32.074 38.034 1.00 94.50 173 ASP A O 1
ATOM 1321 N N . GLU A 1 174 ? -23.469 31.440 36.412 1.00 95.12 174 GLU A N 1
ATOM 1322 C CA . GLU A 1 174 ? -22.961 32.793 36.156 1.00 95.12 174 GLU A CA 1
ATOM 1323 C C . GLU A 1 174 ? -24.000 33.707 35.488 1.00 95.12 174 GLU A C 1
ATOM 1325 O O . GLU A 1 174 ? -24.050 34.903 35.784 1.00 95.12 174 GLU A O 1
ATOM 1330 N N . GLU A 1 175 ? -24.855 33.176 34.612 1.00 94.25 175 GLU A N 1
ATOM 1331 C CA . GLU A 1 175 ? -25.974 33.925 34.026 1.00 94.25 175 GLU A CA 1
ATOM 1332 C C . GLU A 1 175 ? -27.020 34.300 35.088 1.00 94.25 175 GLU A C 1
ATOM 1334 O O . GLU A 1 175 ? -27.455 35.452 35.134 1.00 94.25 175 GLU A O 1
ATOM 1339 N N . ILE A 1 176 ? -27.360 33.376 35.995 1.00 92.56 176 ILE A N 1
ATOM 1340 C CA . ILE A 1 176 ? -28.284 33.624 37.112 1.00 92.56 176 ILE A CA 1
ATOM 1341 C C . ILE A 1 176 ? -27.729 34.694 38.059 1.00 92.56 176 ILE A C 1
ATOM 1343 O O . ILE A 1 176 ? -28.466 35.594 38.459 1.00 92.56 176 ILE A O 1
ATOM 1347 N N . LYS A 1 177 ? -26.433 34.649 38.400 1.00 91.88 177 LYS A N 1
ATOM 1348 C CA . LYS A 1 177 ? -25.805 35.662 39.270 1.00 91.88 177 LYS A CA 1
ATOM 1349 C C . LYS A 1 177 ? -25.840 37.070 38.681 1.00 91.88 177 LYS A C 1
ATOM 1351 O O . LYS A 1 177 ? -25.888 38.021 39.443 1.00 91.88 177 LYS A O 1
ATOM 1356 N N . LYS A 1 178 ? -25.802 37.218 37.353 1.00 90.56 178 LYS A N 1
ATOM 1357 C CA . LYS A 1 178 ? -25.860 38.530 36.680 1.00 90.56 178 LYS A CA 1
ATOM 1358 C C . LYS A 1 178 ? -27.266 39.133 36.634 1.00 90.56 178 LYS A C 1
ATOM 1360 O O . LYS A 1 178 ? -27.401 40.305 36.293 1.00 90.56 178 LYS A O 1
ATOM 1365 N N . LEU A 1 179 ? -28.297 38.336 36.917 1.00 84.69 179 LEU A N 1
ATOM 1366 C CA . LEU A 1 179 ? -29.699 38.761 36.922 1.00 84.69 179 LEU A CA 1
ATOM 1367 C C . LEU A 1 179 ? -30.177 39.274 38.295 1.00 84.69 179 LEU A C 1
ATOM 1369 O O . LEU A 1 179 ? -31.285 39.805 38.373 1.00 84.69 179 LEU A O 1
ATOM 1373 N N . HIS A 1 180 ? -29.364 39.136 39.348 1.00 64.50 180 HIS A N 1
ATOM 1374 C CA . HIS A 1 180 ? -29.616 39.638 40.705 1.00 64.50 180 HIS A CA 1
ATOM 1375 C C . HIS A 1 180 ? -28.594 40.708 41.096 1.00 64.50 180 HIS A C 1
ATOM 1377 O O . HIS A 1 180 ? -28.986 41.624 41.854 1.00 64.50 180 HIS A O 1
#

Foldseek 3Di:
DKKAKDFVCQVVVDPLQDFRDDPCCVVPQWGWIADDDVVVLQVCQQPPLPPDHWMKMFQFDPVPWPFDKDWAQDDDPDDRVQQCDDPPDNPCGHTTIITRDTGDNVRRPAMWIFDADPSSRTDDTHGDQPPVCNVPDDDPVSVVVVVVVVVVVVVVVVVVVVVVVVVVVVVVVVVVVVVD

Radius of gyration: 23.21 Å; Cα contacts (8 Å, |Δi|>4): 255; chains: 1; bounding box: 48×60×59 Å

Solvent-accessible surface area (backbone atoms only — not comparable to full-atom values): 10317 Å² total; per-residue (Å²): 105,38,35,31,78,41,52,38,66,65,59,69,71,43,56,87,91,48,57,46,73,59,71,44,38,79,78,73,57,29,34,72,32,29,68,54,67,76,54,39,40,51,48,40,41,70,78,41,33,89,53,84,80,60,36,29,34,40,35,30,38,63,92,58,40,84,38,54,73,46,76,36,70,77,76,72,97,74,68,50,72,70,50,73,55,42,97,83,40,97,85,52,62,40,63,32,41,34,28,54,49,53,46,44,57,88,10,48,77,44,58,21,33,49,39,59,51,97,87,38,41,52,77,50,71,44,76,49,78,44,82,93,40,81,80,70,71,73,49,75,65,58,50,50,53,51,53,49,53,53,48,52,53,48,53,54,52,52,50,55,50,51,56,51,51,54,52,51,53,54,51,50,52,56,55,54,61,74,76,110

pLDDT: mean 88.8, std 12.82, range [42.88, 98.44]

Sequence (180 aa):
MILHLAPRADWEATPPEQPYRAASLATEGFIHATQGDALLLRVANTLYKNRPGEFVVLAVDESKLTSEVRWEAPTGDVIPPEATVSDTAPDDALRFPHIYGPINRDAIVAVRLATRDADGAFVGFDPLPDLANPLNLKSPGQMADELLAATDA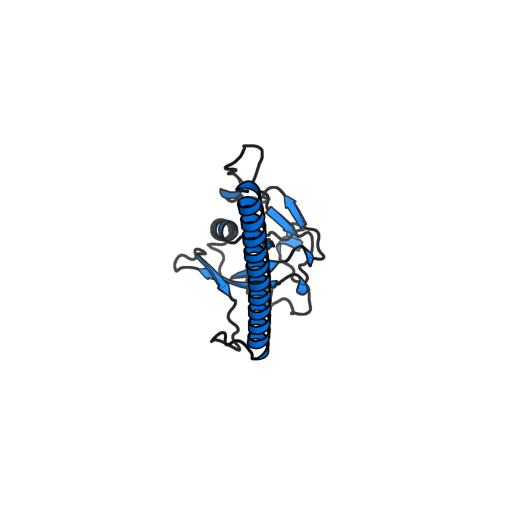FSEALARFKDSVEGRLAQLDEEIKKLH